Protein AF-A0A5N6NUA3-F1 (afdb_monomer)

Nearest PDB structures (foldseek):
  5aox-assembly2_E  TM=9.256E-01  e=4.819E-08  Homo sapiens
  5aox-assembly1_B  TM=9.092E-01  e=5.129E-08  Homo sapiens
  4uyk-assembly1_B  TM=8.850E-01  e=3.315E-08  Homo sapiens
  7nfx-assembly1_t  TM=9.161E-01  e=8.445E-08  Homo sapiens
  1e8o-assembly1_D  TM=9.207E-01  e=5.148E-07  Homo sapiens

Solvent-accessible surface area (backbone atoms only — not comparable to full-atom values): 11259 Å² total; per-residue (Å²): 145,76,62,69,68,52,55,50,51,53,51,49,52,52,47,49,56,48,50,54,48,51,50,50,49,52,49,50,49,49,52,44,50,54,49,49,56,50,39,74,74,35,79,63,43,85,38,57,71,69,62,42,54,53,52,52,50,52,51,55,62,70,34,67,88,62,75,61,77,50,74,48,81,40,86,40,53,96,56,52,75,69,54,45,52,52,36,58,75,67,71,46,87,78,75,66,27,38,36,37,37,40,30,61,88,73,59,35,42,32,34,72,41,42,85,86,51,41,64,62,50,48,56,53,51,53,48,49,50,63,70,67,64,64,90,61,81,79,78,78,75,78,77,88,78,87,89,88,85,88,85,85,86,83,81,83,86,72,90,84,91,82,83,82,87,77,91,85,85,90,86,85,88,86,84,85,134

Radius of gyration: 30.08 Å; Cα contacts (8 Å, |Δi|>4): 121; chains: 1; bounding box: 78×71×52 Å

Organism: NCBI:txid192012

InterPro domains:
  IPR003210 Signal recognition particle, SRP14 subunit [PF02290] (48-136)
  IPR003210 Signal recognition particle, SRP14 subunit [PTHR12013] (45-151)
  IPR009018 Signal recognition particle, SRP9/SRP14 subunit [G3DSA:3.30.720.10] (45-175)
  IPR009018 Signal recognition particle, SRP9/SRP14 subunit [SSF54762] (45-139)

pLDDT: mean 71.42, std 21.53, range [27.0, 97.19]

Foldseek 3Di:
DPPPVVVVVVVVVVVVVVVVVVVVVVVLVVVVVVLVVLCVVAPEAEDELVVVLVVVLVLLVVPVPHFDKDKHKDWAAPDDPVRVVVCVVVVHDTQIWIWIWIDRSHYIYIYTHGPVCVVVSVVSNVVSCVVRVPPDDDPPPPPPDPDDPDDPPPPPPDDDDDDDDDDDDDDYDDDDD

Mean predicted aligned error: 17.2 Å

Structure (mmCIF, N/CA/C/O backbone):
data_AF-A0A5N6NUA3-F1
#
_entry.id   AF-A0A5N6NUA3-F1
#
loop_
_atom_site.group_PDB
_atom_site.id
_atom_site.type_symbol
_atom_site.label_atom_id
_atom_site.label_alt_id
_atom_site.label_comp_id
_atom_site.label_asym_id
_atom_site.label_entity_id
_atom_site.label_seq_id
_atom_site.pdbx_PDB_ins_code
_atom_site.Cartn_x
_atom_site.Cartn_y
_atom_site.Cartn_z
_atom_site.occupancy
_atom_site.B_iso_or_equiv
_atom_site.auth_seq_id
_atom_site.auth_comp_id
_atom_site.auth_asym_id
_atom_site.auth_atom_id
_atom_site.pdbx_PDB_model_num
ATOM 1 N N . MET A 1 1 ? -40.047 5.254 -35.744 1.00 49.91 1 MET A N 1
ATOM 2 C CA . MET A 1 1 ? -39.770 6.403 -34.849 1.00 49.91 1 MET A CA 1
ATOM 3 C C . MET A 1 1 ? -38.908 5.990 -33.637 1.00 49.91 1 MET A C 1
ATOM 5 O O . MET A 1 1 ? -39.377 6.072 -32.515 1.00 49.91 1 MET A O 1
ATOM 9 N N . PHE A 1 2 ? -37.647 5.557 -33.816 1.00 53.66 2 PHE A N 1
ATOM 10 C CA . PHE A 1 2 ? -36.809 5.067 -32.690 1.00 53.66 2 PHE A CA 1
ATOM 11 C C . PHE A 1 2 ? -35.353 5.582 -32.671 1.00 53.66 2 PHE A C 1
ATOM 13 O O . PHE A 1 2 ? -34.510 5.023 -31.983 1.00 53.66 2 PHE A O 1
ATOM 20 N N . SER A 1 3 ? -35.022 6.656 -33.398 1.00 60.78 3 SER A N 1
ATOM 21 C CA . SER A 1 3 ? -33.611 7.054 -33.573 1.00 60.78 3 SER A CA 1
ATOM 22 C C . SER A 1 3 ? -33.133 8.153 -32.607 1.00 60.78 3 SER A C 1
ATOM 24 O O . SER A 1 3 ? -32.124 7.992 -31.920 1.00 60.78 3 SER A O 1
ATOM 26 N N . LYS A 1 4 ? -33.880 9.257 -32.457 1.00 59.25 4 LYS A N 1
ATOM 27 C CA . LYS A 1 4 ? -33.394 10.428 -31.697 1.00 59.25 4 LYS A CA 1
ATOM 28 C C . LYS A 1 4 ? -33.321 10.203 -30.181 1.00 59.25 4 LYS A C 1
ATOM 30 O O . LYS A 1 4 ? -32.353 10.624 -29.555 1.00 59.25 4 LYS A O 1
ATOM 35 N N . ALA A 1 5 ? -34.289 9.494 -29.597 1.00 63.38 5 ALA A N 1
ATOM 36 C CA . ALA A 1 5 ? -34.305 9.221 -28.156 1.00 63.38 5 ALA A CA 1
ATOM 37 C C . ALA A 1 5 ? -33.168 8.276 -27.720 1.00 63.38 5 ALA A C 1
ATOM 39 O O . ALA A 1 5 ? -32.587 8.462 -26.651 1.00 63.38 5 ALA A O 1
ATOM 40 N N . TYR A 1 6 ? -32.802 7.304 -28.563 1.00 60.47 6 TYR A N 1
ATOM 41 C CA . TYR A 1 6 ? -31.730 6.352 -28.265 1.00 60.47 6 TYR A CA 1
ATOM 42 C C . TYR A 1 6 ? -30.349 7.015 -28.341 1.00 60.47 6 TYR A C 1
ATOM 44 O O . TYR A 1 6 ? -29.541 6.875 -27.424 1.00 60.47 6 TYR A O 1
ATOM 52 N N . PHE A 1 7 ? -30.107 7.826 -29.377 1.00 59.84 7 PHE A N 1
ATOM 53 C CA . PHE A 1 7 ? -28.874 8.610 -29.497 1.00 59.84 7 PHE A CA 1
ATOM 54 C C . PHE A 1 7 ? -28.727 9.655 -28.386 1.00 59.84 7 PHE A C 1
ATOM 56 O O . PHE A 1 7 ? -27.628 9.847 -27.867 1.00 59.84 7 PHE A O 1
ATOM 63 N N . HIS A 1 8 ? -29.822 10.296 -27.968 1.00 66.88 8 HIS A N 1
ATOM 64 C CA . HIS A 1 8 ? -29.791 11.247 -26.857 1.00 66.88 8 HIS A CA 1
ATOM 65 C C . HIS A 1 8 ? -29.482 10.557 -25.518 1.00 66.88 8 HIS A C 1
ATOM 67 O O . HIS A 1 8 ? -28.647 11.041 -24.756 1.00 66.88 8 HIS A O 1
ATOM 73 N N . LYS A 1 9 ? -30.061 9.373 -25.268 1.00 65.06 9 LYS A N 1
ATOM 74 C CA . LYS A 1 9 ? -29.784 8.563 -24.070 1.00 65.06 9 LYS A CA 1
ATOM 75 C C . LYS A 1 9 ? -28.342 8.037 -24.033 1.00 65.06 9 LYS A C 1
ATOM 77 O O . LYS A 1 9 ? -27.711 8.087 -22.983 1.00 65.06 9 LYS A O 1
ATOM 82 N N . GLN A 1 10 ? -27.796 7.618 -25.178 1.00 61.16 10 GLN A N 1
ATOM 83 C CA . GLN A 1 10 ? -26.384 7.230 -25.331 1.00 61.16 10 GLN A CA 1
ATOM 84 C C . GLN A 1 10 ? -25.432 8.412 -25.075 1.00 61.16 10 GLN A C 1
ATOM 86 O O . GLN A 1 10 ? -24.403 8.258 -24.418 1.00 61.16 10 GLN A O 1
ATOM 91 N N . LYS A 1 11 ? -25.783 9.614 -25.556 1.00 66.00 11 LYS A N 1
ATOM 92 C CA . LYS A 1 11 ? -24.992 10.838 -25.348 1.00 66.00 11 LYS A CA 1
ATOM 93 C C . LYS A 1 11 ? -25.010 11.288 -23.884 1.00 66.00 11 LYS A C 1
ATOM 95 O O . LYS A 1 11 ? -23.970 11.679 -23.364 1.00 66.00 11 LYS A O 1
ATOM 100 N N . LEU A 1 12 ? -26.158 11.175 -23.213 1.00 59.75 12 LEU A N 1
ATOM 101 C CA . LEU A 1 12 ? -26.299 11.447 -21.780 1.00 59.75 12 LEU A CA 1
ATOM 102 C C . LEU A 1 12 ? -25.528 10.438 -20.920 1.00 59.75 12 LEU A C 1
ATOM 104 O O . LEU A 1 12 ? -24.834 10.856 -20.002 1.00 59.75 12 LEU A O 1
ATOM 108 N N . GLN A 1 13 ? -25.566 9.139 -21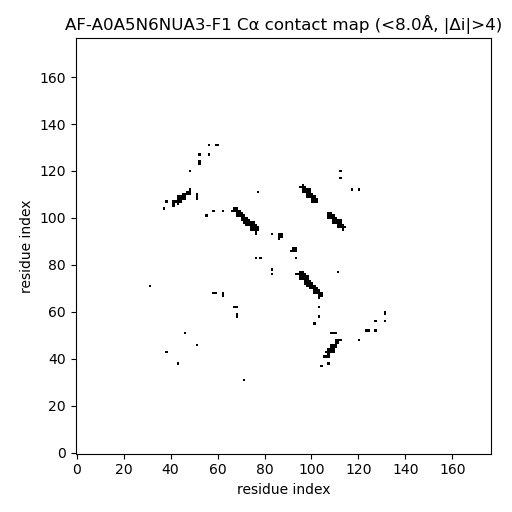.243 1.00 56.53 13 GLN A N 1
ATOM 109 C CA . GLN A 1 13 ? -24.757 8.138 -20.535 1.00 56.53 13 GLN A CA 1
ATOM 110 C C . GLN A 1 13 ? -23.255 8.374 -20.707 1.00 56.53 13 GLN A C 1
ATOM 112 O O . GLN A 1 13 ? -22.524 8.331 -19.724 1.00 56.53 13 GLN A O 1
ATOM 117 N N . LYS A 1 14 ? -22.783 8.668 -21.927 1.00 57.72 14 LYS A N 1
ATOM 118 C CA . LYS A 1 14 ? -21.366 9.001 -22.150 1.00 57.72 14 LYS A CA 1
ATOM 119 C C . LYS A 1 14 ? -20.943 10.262 -21.405 1.00 57.72 14 LYS A C 1
ATOM 121 O O . LYS A 1 14 ? -19.842 10.287 -20.873 1.00 57.72 14 LYS A O 1
ATOM 126 N N . LYS A 1 15 ? -21.809 11.277 -21.351 1.00 65.62 15 LYS A N 1
ATOM 127 C CA . LYS A 1 15 ? -21.549 12.501 -20.592 1.00 65.62 15 LYS A CA 1
ATOM 128 C C . LYS A 1 15 ? -21.479 12.220 -19.089 1.00 65.62 15 LYS A C 1
ATOM 130 O O . LYS A 1 15 ? -20.517 12.630 -18.468 1.00 65.62 15 LYS A O 1
ATOM 135 N N . GLN A 1 16 ? -22.406 11.432 -18.543 1.00 58.88 16 GLN A N 1
ATOM 136 C CA . GLN A 1 16 ? -22.385 11.033 -17.132 1.00 58.88 16 GLN A CA 1
ATOM 137 C C . GLN A 1 16 ? -21.113 10.250 -16.773 1.00 58.88 16 GLN A C 1
ATOM 139 O O . GLN A 1 16 ? -20.459 10.575 -15.795 1.00 58.88 16 GLN A O 1
ATOM 144 N N . VAL A 1 17 ? -20.724 9.260 -17.585 1.00 60.22 17 VAL A N 1
ATOM 145 C CA . VAL A 1 17 ? -19.503 8.467 -17.350 1.00 60.22 17 VAL A CA 1
ATOM 146 C C . VAL A 1 17 ? -18.245 9.329 -17.476 1.00 60.22 17 VAL A C 1
ATOM 148 O O . VAL A 1 17 ? -17.308 9.155 -16.706 1.00 60.22 17 VAL A O 1
ATOM 151 N N . HIS A 1 18 ? -18.221 10.264 -18.428 1.00 62.41 18 HIS A N 1
ATOM 152 C CA . HIS A 1 18 ? -17.124 11.214 -18.589 1.00 62.41 18 HIS A CA 1
ATOM 153 C C . HIS A 1 18 ? -17.042 12.196 -17.414 1.00 62.41 18 HIS A C 1
ATOM 155 O O . HIS A 1 18 ? -15.952 12.450 -16.916 1.00 62.41 18 HIS A O 1
ATOM 161 N N . ASP A 1 19 ? -18.172 12.725 -16.952 1.00 57.50 19 ASP A N 1
ATOM 162 C CA . ASP A 1 19 ? -18.231 13.665 -15.833 1.00 57.50 19 ASP A CA 1
ATOM 163 C C . ASP A 1 19 ? -17.878 12.963 -14.508 1.00 57.50 19 ASP A C 1
ATOM 165 O O . ASP A 1 19 ? -17.086 13.499 -13.738 1.00 57.50 19 ASP A O 1
ATOM 169 N N . ASP A 1 20 ? -18.338 11.724 -14.286 1.00 55.94 20 ASP A N 1
ATOM 170 C CA . ASP A 1 20 ? -17.926 10.886 -13.149 1.00 55.94 20 ASP A CA 1
ATOM 171 C C . ASP A 1 20 ? -16.422 10.549 -13.215 1.00 55.94 20 ASP A C 1
ATOM 173 O O . ASP A 1 20 ? -15.733 10.565 -12.193 1.00 55.94 20 ASP A O 1
ATOM 177 N N . PHE A 1 21 ? -15.881 10.285 -14.411 1.00 52.59 21 PHE A N 1
ATOM 178 C CA . PHE A 1 21 ? -14.450 10.044 -14.625 1.00 52.59 21 PHE A CA 1
ATOM 179 C C . PHE A 1 21 ? -13.614 11.299 -14.351 1.00 52.59 21 PHE A C 1
ATOM 181 O O . PHE A 1 21 ? -12.628 11.221 -13.624 1.00 52.59 21 PHE A O 1
ATOM 188 N N . MET A 1 22 ? -14.034 12.458 -14.860 1.00 49.00 22 MET A N 1
ATOM 189 C CA . MET A 1 22 ? -13.369 13.749 -14.651 1.00 49.00 22 MET A CA 1
ATOM 190 C C . MET A 1 22 ? -13.440 14.202 -13.194 1.00 49.00 22 MET A C 1
ATOM 192 O O . MET A 1 22 ? -12.464 14.744 -12.673 1.00 49.00 22 MET A O 1
ATOM 196 N N . TRP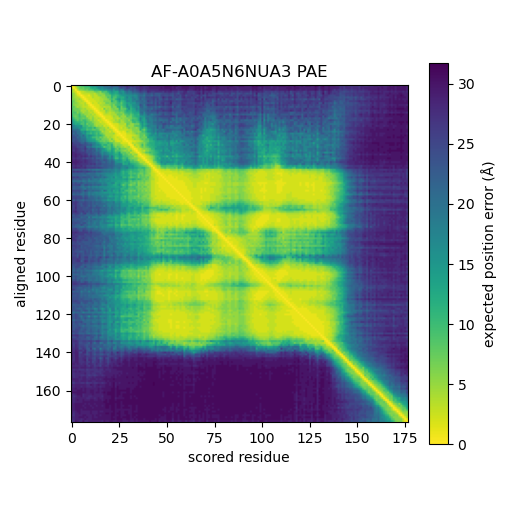 A 1 23 ? -14.565 13.969 -12.514 1.00 58.59 23 TRP A N 1
ATOM 197 C CA . TRP A 1 23 ? -14.712 14.276 -11.094 1.00 58.59 23 TRP A CA 1
ATOM 198 C C . TRP A 1 23 ? -13.842 13.352 -10.244 1.00 58.59 23 TRP A C 1
ATOM 200 O O . TRP A 1 23 ? -13.122 13.825 -9.370 1.00 58.59 23 TRP A O 1
ATOM 210 N N . ASN A 1 24 ? -13.815 12.053 -10.556 1.00 54.12 24 ASN A N 1
ATOM 211 C CA . ASN A 1 24 ? -12.932 11.096 -9.898 1.00 54.12 24 ASN A CA 1
ATOM 212 C C . ASN A 1 24 ? -11.452 11.419 -10.162 1.00 54.12 24 ASN A C 1
ATOM 214 O O . ASN A 1 24 ? -10.644 11.367 -9.244 1.00 54.12 24 ASN A O 1
ATOM 218 N N . GLU A 1 25 ? -11.069 11.805 -11.377 1.00 52.12 25 GLU A N 1
ATOM 219 C CA . GLU A 1 25 ? -9.694 12.189 -11.713 1.00 52.12 25 GLU A CA 1
ATOM 220 C C . GLU A 1 25 ? -9.289 13.511 -11.047 1.00 52.12 25 GLU A C 1
ATOM 222 O O . GLU A 1 25 ? -8.191 13.615 -10.505 1.00 52.12 25 GLU A O 1
ATOM 227 N N . SER A 1 26 ? -10.188 14.495 -10.993 1.00 58.22 26 SER A N 1
ATOM 228 C CA . SER A 1 26 ? -9.954 15.775 -10.312 1.00 58.22 26 SER A CA 1
ATOM 229 C C . SER A 1 26 ? -9.874 15.609 -8.797 1.00 58.22 26 SER A C 1
ATOM 231 O O . SER A 1 26 ? -8.988 16.180 -8.167 1.00 58.22 26 SER A O 1
ATOM 233 N N . PHE A 1 27 ? -10.732 14.774 -8.208 1.00 54.69 27 PHE A N 1
ATOM 234 C CA . PHE A 1 27 ? -10.682 14.410 -6.794 1.00 54.69 27 PHE A CA 1
ATOM 235 C C . PHE A 1 27 ? -9.413 13.617 -6.464 1.00 54.69 27 PHE A C 1
ATOM 237 O O . PHE A 1 27 ? -8.725 13.942 -5.501 1.00 54.69 27 PHE A O 1
ATOM 244 N N . ASN A 1 28 ? -9.032 12.646 -7.299 1.00 54.53 28 ASN A N 1
ATOM 245 C CA . ASN A 1 28 ? -7.783 11.897 -7.146 1.00 54.53 28 ASN A CA 1
ATOM 246 C C . ASN A 1 28 ? -6.542 12.772 -7.366 1.00 54.53 28 ASN A C 1
ATOM 248 O O . ASN A 1 28 ? -5.522 12.547 -6.720 1.00 54.53 28 ASN A O 1
ATOM 252 N N . ASN A 1 29 ? -6.604 13.789 -8.226 1.00 58.28 29 ASN A N 1
ATOM 253 C CA . ASN A 1 29 ? -5.532 14.769 -8.392 1.00 58.28 29 ASN A CA 1
ATOM 254 C C . ASN A 1 29 ? -5.470 15.744 -7.214 1.00 58.28 29 ASN A C 1
ATOM 256 O O . ASN A 1 29 ? -4.375 16.059 -6.759 1.00 58.28 29 ASN A O 1
ATOM 260 N N . TYR A 1 30 ? -6.608 16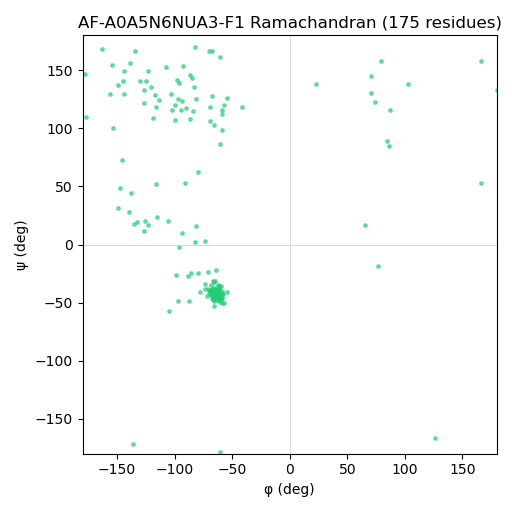.176 -6.668 1.00 54.62 30 TYR A N 1
ATOM 261 C CA . TYR A 1 30 ? -6.660 17.019 -5.475 1.00 54.62 30 TYR A CA 1
ATOM 262 C C . TYR A 1 30 ? -6.143 16.269 -4.242 1.00 54.62 30 TYR A C 1
ATOM 264 O O . TYR A 1 30 ? -5.191 16.717 -3.606 1.00 54.62 30 TYR A O 1
ATOM 272 N N . LEU A 1 31 ? -6.678 15.076 -3.963 1.00 55.16 31 LEU A N 1
ATOM 273 C CA . LEU A 1 31 ? -6.174 14.191 -2.911 1.00 55.16 31 LEU A CA 1
ATOM 274 C C . LEU A 1 31 ? -4.728 13.769 -3.166 1.00 55.16 31 LEU A C 1
ATOM 276 O O . LEU A 1 31 ? -3.947 13.672 -2.227 1.00 55.16 31 LEU A O 1
ATOM 280 N N . GLY A 1 32 ? -4.350 13.554 -4.425 1.00 55.88 32 GLY A N 1
ATOM 281 C CA . GLY A 1 32 ? -2.981 13.261 -4.825 1.00 55.88 32 GLY A CA 1
ATOM 282 C C . GLY A 1 32 ? -2.038 14.422 -4.527 1.00 55.88 32 GLY A C 1
ATOM 283 O O . GLY A 1 32 ? -0.950 14.191 -4.020 1.00 55.88 32 GLY A O 1
ATOM 284 N N . ASN A 1 33 ? -2.447 15.666 -4.771 1.00 54.69 33 ASN A N 1
ATOM 285 C CA . ASN A 1 33 ? -1.656 16.858 -4.466 1.00 54.69 33 ASN A CA 1
ATOM 286 C C . ASN A 1 33 ? -1.552 17.104 -2.957 1.00 54.69 33 ASN A C 1
ATOM 288 O O . ASN A 1 33 ? -0.459 17.388 -2.472 1.00 54.69 33 ASN A O 1
ATOM 292 N N . VAL A 1 34 ? -2.643 16.922 -2.205 1.00 54.66 34 VAL A N 1
ATOM 293 C CA . VAL A 1 34 ? -2.635 17.001 -0.735 1.00 54.66 34 VAL A CA 1
ATOM 294 C C . VAL A 1 34 ? -1.765 15.891 -0.139 1.00 54.66 34 VAL A C 1
ATOM 296 O O . VAL A 1 34 ? -0.930 16.163 0.716 1.00 54.66 34 VAL A O 1
ATOM 299 N N . SER A 1 35 ? -1.892 14.655 -0.631 1.00 54.12 35 SER A N 1
ATOM 300 C CA . SER A 1 35 ? -1.098 13.506 -0.186 1.00 54.12 35 SER A CA 1
ATOM 301 C C . SER A 1 35 ? 0.377 13.643 -0.559 1.00 54.12 35 SER A C 1
ATOM 303 O O . SER A 1 35 ? 1.224 13.341 0.275 1.00 54.12 35 SER A O 1
ATOM 305 N N . ASN A 1 36 ? 0.702 14.147 -1.756 1.00 55.19 36 ASN A N 1
ATOM 306 C CA . ASN A 1 36 ? 2.083 14.433 -2.149 1.00 55.19 36 ASN A CA 1
ATOM 307 C C . ASN A 1 36 ? 2.678 15.523 -1.248 1.00 55.19 36 ASN A C 1
ATOM 309 O O . ASN A 1 36 ? 3.729 15.303 -0.659 1.00 55.19 36 ASN A O 1
ATOM 313 N N . SER A 1 37 ? 1.953 16.628 -1.036 1.00 52.06 37 SER A N 1
ATOM 314 C CA . SER A 1 37 ? 2.377 17.723 -0.156 1.00 52.06 37 SER A CA 1
ATOM 315 C C . SER A 1 37 ? 2.567 17.286 1.304 1.00 52.06 37 SER A C 1
ATOM 317 O O . SER A 1 37 ? 3.535 17.704 1.940 1.00 52.06 37 SER A O 1
ATOM 319 N N . LEU A 1 38 ? 1.695 16.420 1.838 1.00 51.78 38 LEU A N 1
ATOM 320 C CA . LEU A 1 38 ? 1.871 15.835 3.173 1.00 51.78 38 LEU A CA 1
ATOM 321 C C . LEU A 1 38 ? 3.042 14.843 3.216 1.00 51.78 38 LEU A C 1
ATOM 323 O O . LEU A 1 38 ? 3.784 14.829 4.196 1.00 51.78 38 LEU A O 1
ATOM 327 N N . SER A 1 39 ? 3.230 14.040 2.164 1.00 53.84 39 SER A N 1
ATOM 328 C CA . SER A 1 39 ? 4.327 13.068 2.072 1.00 53.84 39 SER A CA 1
ATOM 329 C C . SER A 1 39 ? 5.700 13.710 1.875 1.00 53.84 39 SER A C 1
ATOM 331 O O . SER A 1 39 ? 6.705 13.105 2.227 1.00 53.84 39 SER A O 1
ATOM 333 N N . ASP A 1 40 ? 5.747 14.931 1.339 1.00 53.78 40 ASP A N 1
ATOM 334 C CA . ASP A 1 40 ? 6.983 15.702 1.192 1.00 53.78 40 ASP A CA 1
ATOM 335 C C . ASP A 1 40 ? 7.385 16.374 2.521 1.00 53.78 40 ASP A C 1
ATOM 337 O O . ASP A 1 40 ? 8.564 16.639 2.748 1.00 53.78 40 ASP A O 1
ATOM 341 N N . LYS A 1 41 ? 6.422 16.615 3.428 1.00 54.31 41 LYS A N 1
ATOM 342 C CA . LYS A 1 41 ? 6.664 17.172 4.775 1.00 54.31 41 LYS A CA 1
ATOM 343 C C . LYS A 1 41 ? 6.958 16.116 5.843 1.00 54.31 41 LYS A C 1
ATOM 345 O O . LYS A 1 41 ? 7.624 16.420 6.827 1.00 54.31 41 LYS A O 1
ATOM 350 N N . LEU A 1 42 ? 6.457 14.895 5.673 1.00 57.72 42 LEU A N 1
ATOM 351 C CA . LEU A 1 42 ? 6.631 13.775 6.597 1.00 57.72 42 LEU A CA 1
ATOM 352 C C . LEU A 1 42 ? 7.355 12.656 5.848 1.00 57.72 42 LEU A C 1
ATOM 354 O O . LEU A 1 42 ? 6.760 12.044 4.966 1.00 57.72 42 LEU A O 1
ATOM 358 N N . GLY A 1 43 ? 8.623 12.403 6.188 1.00 63.97 43 GLY A N 1
ATOM 359 C CA . GLY A 1 43 ? 9.491 11.457 5.475 1.00 63.97 43 GLY A CA 1
ATOM 360 C C . GLY A 1 43 ? 8.777 10.160 5.071 1.00 63.97 43 GLY A C 1
ATOM 361 O O . GLY A 1 43 ? 8.280 9.419 5.917 1.00 63.97 43 GLY A O 1
ATOM 362 N N . ASN A 1 44 ? 8.698 9.910 3.763 1.00 77.56 44 ASN A N 1
ATOM 363 C CA . ASN A 1 44 ? 8.029 8.738 3.203 1.00 77.56 44 ASN A CA 1
ATOM 364 C C . ASN A 1 44 ? 8.952 7.512 3.256 1.00 77.56 44 ASN A C 1
ATOM 366 O O . ASN A 1 44 ? 10.051 7.53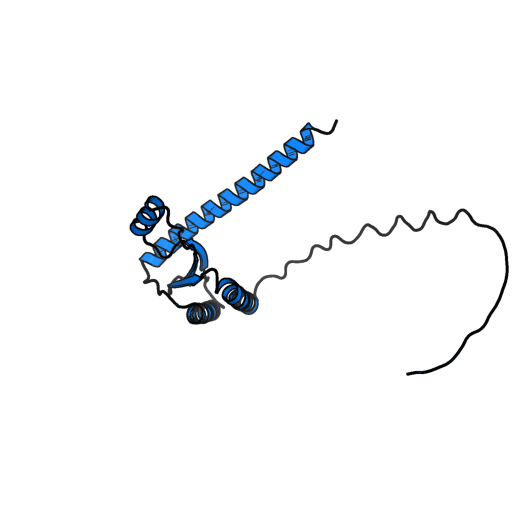4 2.699 1.00 77.56 44 ASN A O 1
ATOM 370 N N . VAL A 1 45 ? 8.487 6.424 3.872 1.00 89.56 45 VAL A N 1
ATOM 371 C CA . VAL A 1 45 ? 9.235 5.162 3.943 1.00 89.56 45 VAL A CA 1
ATOM 372 C C . VAL A 1 45 ? 8.829 4.242 2.791 1.00 89.56 45 VAL A C 1
ATOM 374 O O . VAL A 1 45 ? 7.658 3.895 2.616 1.00 89.56 45 VAL A O 1
ATOM 377 N N . ARG A 1 46 ? 9.818 3.826 1.993 1.00 90.69 46 ARG A N 1
ATOM 378 C CA . ARG A 1 46 ? 9.650 2.880 0.886 1.00 90.69 46 ARG A CA 1
ATOM 379 C C . ARG A 1 46 ? 9.780 1.447 1.408 1.00 90.69 46 ARG A C 1
ATOM 381 O O . ARG A 1 46 ? 10.879 1.011 1.734 1.00 90.69 46 ARG A O 1
ATOM 388 N N . LEU A 1 47 ? 8.673 0.717 1.476 1.00 94.31 47 LEU A N 1
ATOM 389 C CA . LEU A 1 47 ? 8.618 -0.645 2.006 1.00 94.31 47 LEU A CA 1
ATOM 390 C C . LEU A 1 47 ? 8.435 -1.689 0.897 1.00 94.31 47 LEU A C 1
ATOM 392 O O . LEU A 1 47 ? 7.838 -1.430 -0.155 1.00 94.31 47 LEU A O 1
ATOM 396 N N . GLN A 1 48 ? 8.923 -2.900 1.169 1.00 94.00 48 GLN A N 1
ATOM 397 C CA . GLN A 1 48 ? 8.574 -4.099 0.402 1.00 94.00 48 GLN A CA 1
ATOM 398 C C . GLN A 1 48 ? 7.095 -4.463 0.617 1.00 94.00 48 GLN A C 1
ATOM 400 O O . GLN A 1 48 ? 6.453 -3.946 1.532 1.00 94.00 48 GLN A O 1
ATOM 405 N N . LEU A 1 49 ? 6.552 -5.351 -0.221 1.00 94.06 49 LEU A N 1
ATOM 406 C CA . LEU A 1 49 ? 5.117 -5.661 -0.230 1.00 94.06 49 LEU A CA 1
ATOM 407 C C . LEU A 1 49 ? 4.610 -6.193 1.120 1.00 94.06 49 LEU A C 1
ATOM 409 O O . LEU A 1 49 ? 3.630 -5.670 1.643 1.00 94.06 49 LEU A O 1
ATOM 413 N N . ASP A 1 50 ? 5.281 -7.193 1.696 1.00 94.75 50 ASP A N 1
ATOM 414 C CA . ASP A 1 50 ? 4.831 -7.819 2.947 1.00 94.75 50 ASP A CA 1
ATOM 415 C C . ASP A 1 50 ? 4.941 -6.857 4.158 1.00 94.75 50 ASP A C 1
ATOM 417 O O . ASP A 1 50 ? 3.944 -6.675 4.861 1.00 94.75 50 ASP A O 1
ATOM 421 N N . PRO A 1 51 ? 6.064 -6.131 4.374 1.00 96.00 51 PRO A N 1
ATOM 422 C CA . PRO A 1 51 ? 6.139 -5.100 5.414 1.00 96.00 51 PRO A CA 1
ATOM 423 C C . PRO A 1 51 ? 5.123 -3.964 5.243 1.00 96.00 51 PRO A C 1
ATOM 425 O O . PRO A 1 51 ? 4.594 -3.466 6.234 1.00 96.00 51 PRO A O 1
ATOM 428 N N . PHE A 1 52 ? 4.820 -3.562 4.002 1.00 96.50 52 PHE A N 1
ATOM 429 C CA . PHE A 1 52 ? 3.804 -2.543 3.734 1.00 96.50 52 PHE A CA 1
ATOM 430 C C . PHE A 1 52 ? 2.418 -2.988 4.211 1.00 96.50 52 PHE A C 1
ATOM 432 O O . PHE A 1 52 ? 1.699 -2.202 4.822 1.00 96.50 52 PHE A O 1
ATOM 439 N N . LEU A 1 53 ? 2.041 -4.242 3.946 1.00 96.12 53 LEU A N 1
ATOM 440 C CA . LEU A 1 53 ? 0.745 -4.785 4.354 1.00 96.12 53 LEU A CA 1
ATOM 441 C C . LEU A 1 53 ? 0.626 -4.896 5.881 1.00 96.12 53 LEU A C 1
ATOM 443 O O . LEU A 1 53 ? -0.436 -4.595 6.425 1.00 96.12 53 LEU A O 1
ATOM 447 N N . ASN A 1 54 ? 1.713 -5.256 6.566 1.00 95.62 54 ASN A N 1
ATOM 448 C CA . ASN A 1 54 ? 1.747 -5.312 8.029 1.00 95.62 54 ASN A CA 1
ATOM 449 C C . ASN A 1 54 ? 1.596 -3.922 8.659 1.00 95.62 54 ASN A C 1
ATOM 451 O O . ASN A 1 54 ? 0.757 -3.740 9.541 1.00 95.62 54 ASN A O 1
ATOM 455 N N . GLU A 1 55 ? 2.348 -2.924 8.182 1.00 95.12 55 GLU A N 1
ATOM 456 C CA . GLU A 1 55 ? 2.223 -1.558 8.706 1.00 95.12 55 GLU A CA 1
ATOM 457 C C . GLU A 1 55 ? 0.837 -0.983 8.385 1.00 95.12 55 GLU A C 1
ATOM 459 O O . GLU A 1 55 ? 0.217 -0.368 9.246 1.00 95.12 55 GLU A O 1
ATOM 464 N N . LEU A 1 56 ? 0.287 -1.253 7.194 1.00 95.25 56 LEU A N 1
ATOM 465 C CA . LEU A 1 56 ? -1.078 -0.854 6.844 1.00 95.25 56 LEU A CA 1
ATOM 466 C C . LEU A 1 56 ? -2.118 -1.442 7.812 1.00 95.25 56 LEU A C 1
ATOM 468 O O . LEU A 1 56 ? -3.043 -0.738 8.217 1.00 95.25 56 LEU A O 1
ATOM 472 N N . ALA A 1 57 ? -1.985 -2.715 8.189 1.00 94.94 57 ALA A N 1
ATOM 473 C CA . ALA A 1 57 ? -2.867 -3.333 9.175 1.00 94.94 57 ALA A CA 1
ATOM 474 C C . ALA A 1 57 ? -2.736 -2.663 10.554 1.00 94.94 57 ALA A C 1
ATOM 476 O O . ALA A 1 57 ? -3.757 -2.343 11.162 1.00 94.94 57 ALA A O 1
ATOM 477 N N . SER A 1 58 ? -1.506 -2.368 10.993 1.00 94.19 58 SER A N 1
ATOM 478 C CA . SER A 1 58 ? -1.243 -1.637 12.241 1.00 94.19 58 SER A CA 1
ATOM 479 C C . SER A 1 58 ? -1.837 -0.223 12.225 1.00 94.19 58 SER A C 1
ATOM 481 O O . SER A 1 58 ? -2.404 0.219 13.222 1.00 94.19 58 SER A O 1
ATOM 483 N N . MET A 1 59 ? -1.793 0.477 11.085 1.00 94.19 59 MET A N 1
ATOM 484 C CA . MET A 1 59 ? -2.446 1.782 10.932 1.00 94.19 59 MET A CA 1
ATOM 485 C C . MET A 1 59 ? -3.956 1.670 11.156 1.00 94.19 59 MET A C 1
ATOM 487 O O . MET A 1 59 ? -4.515 2.443 11.922 1.00 94.19 59 MET A O 1
ATOM 491 N N . PHE A 1 60 ? -4.620 0.676 10.558 1.00 92.94 60 PHE A N 1
ATOM 492 C CA . PHE A 1 60 ? -6.052 0.473 10.792 1.00 92.94 60 PHE A CA 1
ATOM 493 C C . PHE A 1 60 ? -6.390 0.153 12.250 1.00 92.94 60 PHE A C 1
ATOM 495 O O . PHE A 1 60 ? -7.440 0.572 12.724 1.00 92.94 60 PHE A O 1
ATOM 502 N N . GLU A 1 61 ? -5.525 -0.571 12.960 1.00 92.00 61 GLU A N 1
ATOM 503 C CA . GLU A 1 61 ? -5.720 -0.868 14.381 1.00 92.00 61 GLU A CA 1
ATOM 504 C C . GLU A 1 61 ? -5.658 0.403 15.233 1.00 92.00 61 GLU A C 1
ATOM 506 O O . GLU A 1 61 ? -6.578 0.662 16.009 1.00 92.00 61 GLU A O 1
ATOM 511 N N . HIS A 1 62 ? -4.635 1.239 15.038 1.00 90.44 62 HIS A N 1
ATOM 512 C CA . HIS A 1 62 ? -4.466 2.483 15.795 1.00 90.44 62 HIS A CA 1
ATOM 513 C C . HIS A 1 62 ? -5.573 3.511 15.530 1.00 90.44 62 HIS A C 1
ATOM 515 O O . HIS A 1 62 ? -5.938 4.273 16.423 1.00 90.44 62 HIS A O 1
ATOM 521 N N . THR A 1 63 ? -6.129 3.514 14.321 1.00 89.69 63 THR A N 1
ATOM 522 C CA . THR A 1 63 ? -7.137 4.487 13.884 1.00 89.69 63 THR A CA 1
ATOM 523 C C . THR A 1 63 ? -8.577 3.992 14.104 1.00 89.69 63 THR A C 1
ATOM 525 O O . THR A 1 63 ? -9.527 4.625 13.647 1.00 89.69 63 THR A O 1
ATOM 528 N N . THR A 1 64 ? -8.775 2.876 14.822 1.00 86.75 64 THR A N 1
ATOM 529 C CA . THR A 1 64 ? -10.106 2.267 15.037 1.00 86.75 64 THR A CA 1
ATOM 530 C C . THR A 1 64 ? -11.085 3.213 15.741 1.00 86.75 64 THR A C 1
ATOM 532 O O . THR A 1 64 ? -12.256 3.275 15.369 1.00 86.75 64 THR A O 1
ATOM 535 N N . GLU A 1 65 ? -10.625 3.951 16.754 1.00 85.06 65 GLU A N 1
ATOM 536 C CA . GLU A 1 65 ? -11.484 4.850 17.537 1.00 85.06 65 GLU A CA 1
ATOM 537 C C . GLU A 1 65 ? -11.592 6.246 16.921 1.00 85.06 65 GLU A C 1
ATOM 539 O O . GLU A 1 65 ? -12.683 6.809 16.805 1.00 85.06 65 GLU A O 1
ATOM 544 N N . LYS A 1 66 ? -10.446 6.837 16.566 1.00 85.75 66 LYS A N 1
ATOM 545 C CA . LYS A 1 66 ? -10.345 8.208 16.065 1.00 85.75 66 LYS A CA 1
ATOM 546 C C . LYS A 1 66 ? -9.270 8.306 14.995 1.00 85.75 66 LYS A C 1
ATOM 548 O O . LYS A 1 66 ? -8.119 7.953 15.226 1.00 85.75 66 LYS A O 1
ATOM 553 N N . GLY A 1 67 ? -9.650 8.905 13.875 1.00 88.12 67 GLY A N 1
ATOM 554 C CA . GLY A 1 67 ? -8.757 9.295 12.793 1.00 88.12 67 GLY A CA 1
ATOM 555 C C . GLY A 1 67 ? -9.216 8.735 11.456 1.00 88.12 67 GLY A C 1
ATOM 556 O O . GLY A 1 67 ? -10.360 8.307 11.289 1.00 88.12 67 GLY A O 1
ATOM 557 N N . SER A 1 68 ? -8.344 8.798 10.461 1.00 90.19 68 SER A N 1
ATOM 558 C CA . SER A 1 68 ? -8.619 8.261 9.134 1.00 90.19 68 SER A CA 1
ATOM 559 C C . SER A 1 68 ? -7.322 7.788 8.502 1.00 90.19 68 SER A C 1
ATOM 561 O O . SER A 1 68 ? -6.305 8.468 8.578 1.00 90.19 68 SER A O 1
ATOM 563 N N . VAL A 1 69 ? -7.377 6.626 7.856 1.00 91.88 69 VAL A N 1
ATOM 564 C CA . VAL A 1 69 ? -6.272 6.115 7.045 1.00 91.88 69 VAL A CA 1
ATOM 565 C C . VAL A 1 69 ? -6.592 6.408 5.586 1.00 91.88 69 VAL A C 1
ATOM 567 O O . VAL A 1 69 ? -7.600 5.942 5.053 1.00 91.88 69 VAL A O 1
ATOM 570 N N . TRP A 1 70 ? -5.729 7.168 4.922 1.00 92.62 70 TRP A N 1
ATOM 571 C CA . TRP A 1 70 ? -5.821 7.426 3.491 1.00 92.62 70 TRP A CA 1
ATOM 572 C C . TRP A 1 70 ? -4.899 6.482 2.746 1.00 92.62 70 TRP A C 1
ATOM 574 O O . TRP A 1 70 ? -3.695 6.461 2.995 1.00 92.62 70 TRP A O 1
ATOM 584 N N . VAL A 1 71 ? -5.457 5.742 1.793 1.00 93.00 71 VAL A N 1
ATOM 585 C CA . VAL A 1 71 ? -4.692 4.892 0.882 1.00 93.00 71 VAL A CA 1
ATOM 586 C C . VAL A 1 71 ? -4.889 5.398 -0.542 1.00 93.00 71 VAL A C 1
ATOM 588 O O . VAL A 1 71 ? -6.020 5.591 -0.981 1.00 93.00 71 VAL A O 1
ATOM 591 N N . THR A 1 72 ? -3.797 5.617 -1.271 1.00 92.12 72 THR A N 1
ATOM 592 C CA . THR A 1 72 ? -3.821 6.033 -2.679 1.00 92.12 72 THR A CA 1
ATOM 593 C C . THR A 1 72 ? -3.093 5.012 -3.539 1.00 92.12 72 THR A C 1
ATOM 595 O O . THR A 1 72 ? -2.024 4.522 -3.175 1.00 92.12 72 THR A O 1
ATOM 598 N N . LEU A 1 73 ? -3.689 4.667 -4.679 1.00 91.75 73 LEU A N 1
ATOM 599 C CA . LEU A 1 73 ? -3.106 3.784 -5.685 1.00 91.75 73 LEU A CA 1
ATOM 600 C C . LEU A 1 73 ? -2.915 4.610 -6.955 1.00 91.75 73 LEU A C 1
ATOM 602 O O . LEU A 1 73 ? -3.882 5.133 -7.507 1.00 91.75 73 LEU A O 1
ATOM 606 N N . LYS A 1 74 ? -1.672 4.757 -7.414 1.00 90.69 74 LYS A N 1
ATOM 607 C CA . LYS A 1 74 ? -1.324 5.561 -8.588 1.00 90.69 74 LYS A CA 1
ATOM 608 C C . LYS A 1 74 ? -0.512 4.749 -9.585 1.00 90.69 74 LYS A C 1
ATOM 610 O O . LYS A 1 74 ? 0.481 4.120 -9.231 1.00 90.69 74 LYS A O 1
ATOM 615 N N . HIS A 1 75 ? -0.886 4.830 -10.856 1.00 89.69 75 HIS A N 1
ATOM 616 C CA . HIS A 1 75 ? -0.082 4.276 -11.937 1.00 89.69 75 HIS A CA 1
ATOM 617 C C . HIS A 1 75 ? 1.199 5.102 -12.105 1.00 89.69 75 HIS A C 1
ATOM 619 O O . HIS A 1 75 ? 1.145 6.310 -12.352 1.00 89.69 75 HIS A O 1
ATOM 625 N N . SER A 1 76 ? 2.362 4.482 -11.912 1.00 86.12 76 SER A N 1
ATOM 626 C CA . SER A 1 76 ? 3.642 5.187 -11.970 1.00 86.12 76 SER A CA 1
ATOM 627 C C . SER A 1 76 ? 4.794 4.262 -12.347 1.00 86.12 76 SER A C 1
ATOM 629 O O . SER A 1 76 ? 4.760 3.063 -12.095 1.00 86.12 76 SER A O 1
ATOM 631 N N . SER A 1 77 ? 5.845 4.825 -12.930 1.00 84.12 77 SER A N 1
ATOM 632 C CA . SER A 1 77 ? 7.114 4.119 -13.095 1.00 84.12 77 SER A CA 1
ATOM 633 C C . SER A 1 77 ? 8.039 4.407 -11.918 1.00 84.12 77 SER A C 1
ATOM 635 O O . SER A 1 77 ? 8.038 5.526 -11.408 1.00 84.12 77 SER A O 1
ATOM 637 N N . ASP A 1 78 ? 8.952 3.488 -11.623 1.00 79.88 78 ASP A N 1
ATOM 638 C CA . ASP A 1 78 ? 10.034 3.696 -10.643 1.00 79.88 78 ASP A CA 1
ATOM 639 C C . ASP A 1 78 ? 11.155 4.630 -11.152 1.00 79.88 78 ASP A C 1
ATOM 641 O O . ASP A 1 78 ? 12.191 4.822 -10.523 1.00 79.88 78 ASP A O 1
ATOM 645 N N . LYS A 1 79 ? 10.994 5.176 -12.362 1.00 82.25 79 LYS A N 1
ATOM 646 C CA . LYS A 1 79 ? 11.984 6.022 -13.027 1.00 82.25 79 LYS A CA 1
ATOM 647 C C . LYS A 1 79 ? 11.676 7.498 -12.810 1.00 82.25 79 LYS A C 1
ATOM 649 O O . LYS A 1 79 ? 10.526 7.941 -12.915 1.00 82.25 79 LYS A O 1
ATOM 654 N N . SER A 1 80 ? 12.727 8.281 -12.567 1.00 81.81 80 SER A N 1
ATOM 655 C CA . SER A 1 80 ? 12.612 9.737 -12.448 1.00 81.81 80 SER A CA 1
ATOM 656 C C . SER A 1 80 ? 12.083 10.354 -13.747 1.00 81.81 80 SER A C 1
ATOM 658 O O . SER A 1 80 ? 12.152 9.742 -14.815 1.00 81.81 80 SER A O 1
ATOM 660 N N . LYS A 1 81 ? 11.561 11.587 -13.694 1.00 81.75 81 LYS A N 1
ATOM 661 C CA . LYS A 1 81 ? 11.060 12.290 -14.894 1.00 81.75 81 LYS A CA 1
ATOM 662 C C . LYS A 1 81 ? 12.125 12.357 -15.999 1.00 81.75 81 LYS A C 1
ATOM 664 O O . LYS A 1 81 ? 11.823 12.107 -17.159 1.00 81.75 81 LYS A O 1
ATOM 669 N N . VAL A 1 82 ? 13.381 12.605 -15.620 1.00 82.81 82 VAL A N 1
ATOM 670 C CA . VAL A 1 82 ? 14.520 12.648 -16.548 1.00 82.81 82 VAL A CA 1
ATOM 671 C C . VAL A 1 82 ? 14.778 11.277 -17.178 1.00 82.81 82 VAL A C 1
ATOM 673 O O . VAL A 1 82 ? 14.966 11.181 -18.388 1.00 82.81 82 VAL A O 1
ATOM 676 N N . GLN A 1 83 ? 14.760 10.206 -16.382 1.00 80.62 83 GLN A N 1
ATOM 677 C CA . GLN A 1 83 ? 14.969 8.844 -16.883 1.00 80.62 83 GLN A CA 1
ATOM 678 C C . GLN A 1 83 ? 13.826 8.378 -17.784 1.00 80.62 83 GLN A C 1
ATOM 680 O O . GLN A 1 83 ? 14.086 7.775 -18.821 1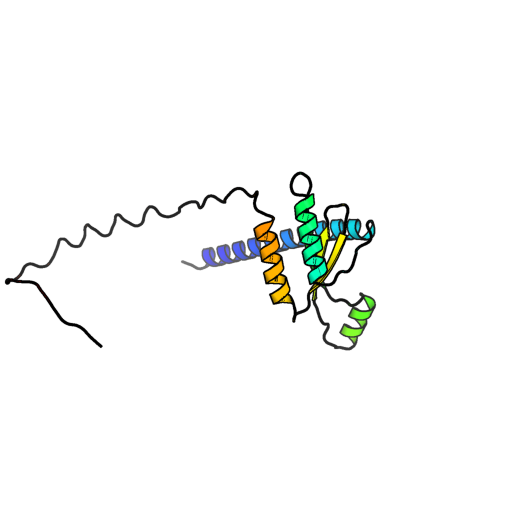.00 80.62 83 GLN A O 1
ATOM 685 N N . ARG A 1 84 ? 12.577 8.696 -17.428 1.00 81.62 84 ARG A N 1
ATOM 686 C CA . ARG A 1 84 ? 11.410 8.419 -18.270 1.00 81.62 84 ARG A CA 1
ATOM 687 C C . ARG A 1 84 ? 11.548 9.055 -19.642 1.00 81.62 84 ARG A C 1
ATOM 689 O O . ARG A 1 84 ? 11.441 8.346 -20.631 1.00 81.62 84 ARG A O 1
ATOM 696 N N . ASN A 1 85 ? 11.868 10.347 -19.694 1.00 82.69 85 ASN A N 1
ATOM 697 C CA . ASN A 1 85 ? 12.030 11.053 -20.962 1.00 82.69 85 ASN A CA 1
ATOM 698 C C . ASN A 1 85 ? 13.111 10.395 -21.831 1.00 82.69 85 ASN A C 1
ATOM 700 O O . ASN A 1 85 ? 12.874 10.158 -23.006 1.00 82.69 85 ASN A O 1
ATOM 704 N N . LYS A 1 86 ? 14.252 10.003 -21.244 1.00 83.69 86 LYS A N 1
ATOM 705 C CA . LYS A 1 86 ? 15.316 9.288 -21.971 1.00 83.69 86 LYS A CA 1
ATOM 706 C C . LYS A 1 86 ? 14.857 7.936 -22.525 1.00 83.69 86 LYS A C 1
ATOM 708 O O . LYS A 1 86 ? 15.195 7.606 -23.653 1.00 83.69 86 LYS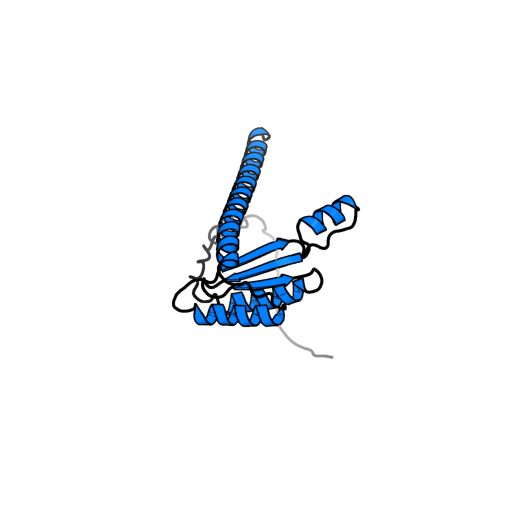 A O 1
ATOM 713 N N . ILE A 1 87 ? 14.103 7.159 -21.747 1.00 82.31 87 ILE A N 1
ATOM 714 C CA . ILE A 1 87 ? 13.581 5.842 -22.154 1.00 82.31 87 ILE A CA 1
ATOM 715 C C . ILE A 1 87 ? 12.567 5.994 -23.290 1.00 82.31 87 ILE A C 1
ATOM 717 O O . ILE A 1 87 ? 12.665 5.285 -24.288 1.00 82.31 87 ILE A O 1
ATOM 721 N N . THR A 1 88 ? 11.656 6.963 -23.171 1.00 80.38 88 THR A N 1
ATOM 722 C CA . THR A 1 88 ? 10.667 7.286 -24.204 1.00 80.38 88 THR A CA 1
ATOM 723 C C . THR A 1 88 ? 11.337 7.772 -25.489 1.00 80.38 88 THR A C 1
ATOM 725 O O . THR A 1 88 ? 10.994 7.290 -26.562 1.00 80.38 88 THR A O 1
ATOM 728 N N . THR A 1 89 ? 12.338 8.655 -25.403 1.00 81.12 89 THR A N 1
ATOM 729 C CA . THR A 1 89 ? 13.116 9.106 -26.572 1.00 81.12 89 THR A CA 1
ATOM 730 C C . THR A 1 89 ? 13.932 7.972 -27.198 1.00 81.12 89 THR A C 1
ATOM 732 O O . THR A 1 89 ? 14.098 7.941 -28.410 1.00 81.12 89 THR A O 1
ATOM 735 N N . ALA A 1 90 ? 14.407 7.015 -26.396 1.00 82.88 90 ALA A N 1
ATOM 736 C CA . ALA A 1 90 ? 15.134 5.837 -26.869 1.00 82.88 90 ALA A CA 1
ATOM 737 C C . ALA A 1 90 ? 14.223 4.698 -27.374 1.00 82.88 90 ALA A C 1
ATOM 739 O O . ALA A 1 90 ? 14.735 3.630 -27.702 1.00 82.88 90 ALA A O 1
ATOM 740 N N . GLY A 1 91 ? 12.895 4.881 -27.386 1.00 79.50 91 GLY A N 1
ATOM 741 C CA . GLY A 1 91 ? 11.932 3.876 -27.851 1.00 79.50 91 GLY A CA 1
ATOM 742 C C . GLY A 1 91 ? 11.875 2.598 -27.006 1.00 79.50 91 GLY A C 1
ATOM 743 O O . GLY A 1 91 ? 11.374 1.580 -27.474 1.00 79.50 91 GLY A O 1
ATOM 744 N N . LYS A 1 92 ? 12.404 2.616 -25.777 1.00 81.31 92 LYS A N 1
ATOM 745 C CA . LYS A 1 92 ? 12.391 1.451 -24.882 1.00 81.31 92 LYS A CA 1
ATOM 746 C C . LYS A 1 92 ? 11.077 1.390 -24.108 1.00 81.31 92 LYS A C 1
ATOM 748 O O . LYS A 1 92 ? 10.551 2.419 -23.685 1.00 81.31 92 LYS A O 1
ATOM 753 N N . GLU A 1 93 ? 10.573 0.180 -23.883 1.00 78.50 93 GLU A N 1
ATOM 754 C CA . GLU A 1 93 ? 9.353 -0.027 -23.106 1.00 78.50 93 GLU A CA 1
ATOM 755 C C . GLU A 1 93 ? 9.581 0.342 -21.632 1.00 78.50 93 GLU A C 1
ATOM 757 O O . GLU A 1 93 ? 10.550 -0.084 -20.995 1.00 78.50 93 GLU A O 1
ATOM 762 N N . LEU A 1 94 ? 8.701 1.189 -21.095 1.00 81.50 94 LEU A N 1
ATOM 763 C CA . LEU A 1 94 ? 8.756 1.616 -19.704 1.00 81.50 94 LEU A CA 1
ATOM 764 C C . LEU A 1 94 ? 7.933 0.649 -18.856 1.00 81.50 94 LEU A C 1
ATOM 766 O O . LEU A 1 94 ? 6.718 0.565 -19.006 1.00 81.50 94 LEU A O 1
ATOM 770 N N . GLU A 1 95 ? 8.588 -0.036 -17.922 1.00 85.69 95 GLU A N 1
ATOM 771 C CA . GLU A 1 95 ? 7.883 -0.873 -16.954 1.00 85.69 95 GLU A CA 1
ATOM 772 C C . GLU A 1 95 ? 7.084 0.019 -15.992 1.00 85.69 95 GLU A C 1
ATOM 774 O O . GLU A 1 95 ? 7.639 0.694 -15.112 1.00 85.69 95 GLU A O 1
ATOM 779 N N . TYR A 1 96 ? 5.767 0.034 -16.174 1.00 86.94 96 TYR A N 1
ATOM 780 C CA . TYR A 1 96 ? 4.861 0.691 -15.251 1.00 86.94 96 TYR A CA 1
ATOM 781 C C . TYR A 1 96 ? 4.463 -0.235 -14.105 1.00 86.94 96 TYR A C 1
ATOM 783 O O . TYR A 1 96 ? 4.313 -1.446 -14.255 1.00 86.94 96 TYR A O 1
ATOM 791 N N . LYS A 1 97 ? 4.283 0.369 -12.935 1.00 91.69 97 LYS A N 1
ATOM 792 C CA . LYS A 1 97 ? 3.939 -0.298 -11.683 1.00 91.69 97 LYS A CA 1
ATOM 793 C C . LYS A 1 97 ? 2.823 0.479 -10.985 1.00 91.69 97 LYS A C 1
ATOM 795 O O . LYS A 1 97 ? 2.514 1.626 -11.324 1.00 91.69 97 LYS A O 1
ATOM 800 N N . CYS A 1 98 ? 2.206 -0.134 -9.985 1.00 92.62 98 CYS A N 1
ATOM 801 C CA . CYS A 1 98 ? 1.255 0.558 -9.124 1.00 92.62 98 CYS A CA 1
ATOM 802 C C . CYS A 1 98 ? 1.980 1.069 -7.878 1.00 92.62 98 CYS A C 1
ATOM 804 O O . CYS A 1 98 ? 2.498 0.279 -7.091 1.00 92.62 98 CYS A O 1
ATOM 806 N N . LEU A 1 99 ? 2.046 2.386 -7.700 1.00 92.56 99 LEU A N 1
ATOM 807 C CA . LEU A 1 99 ? 2.510 3.005 -6.466 1.00 92.56 99 LEU A CA 1
ATOM 808 C C . LEU A 1 99 ? 1.348 3.074 -5.488 1.00 92.56 99 LEU A C 1
ATOM 810 O O . LEU A 1 99 ? 0.383 3.800 -5.718 1.00 92.56 99 LEU A O 1
ATOM 814 N N . VAL A 1 100 ? 1.477 2.347 -4.387 1.00 94.06 100 VAL A N 1
ATOM 815 C CA . VAL A 1 100 ? 0.518 2.375 -3.286 1.00 94.06 100 VAL A CA 1
ATOM 816 C C . VAL A 1 100 ? 1.117 3.206 -2.162 1.00 94.06 100 VAL A C 1
ATOM 818 O O . VAL A 1 100 ? 2.270 2.987 -1.787 1.00 94.06 100 VAL A O 1
ATOM 821 N N . ARG A 1 101 ? 0.365 4.172 -1.638 1.00 92.81 101 ARG A N 1
ATOM 822 C CA . ARG A 1 101 ? 0.755 4.990 -0.482 1.00 92.81 101 ARG A CA 1
ATOM 823 C C . ARG A 1 101 ? -0.322 4.906 0.582 1.00 92.81 101 ARG A C 1
ATOM 825 O O . ARG A 1 101 ? -1.498 4.945 0.234 1.00 92.81 101 ARG A O 1
ATOM 832 N N . ALA A 1 102 ? 0.074 4.833 1.845 1.00 93.94 102 ALA A N 1
ATOM 833 C CA . ALA A 1 102 ? -0.839 4.895 2.977 1.00 93.94 102 ALA A CA 1
ATOM 834 C C . ALA A 1 102 ? -0.356 5.922 4.006 1.00 93.94 102 ALA A C 1
ATOM 836 O O . ALA A 1 102 ? 0.847 6.047 4.252 1.00 93.94 102 ALA A O 1
ATOM 837 N N . THR A 1 103 ? -1.299 6.664 4.585 1.00 92.62 103 THR A N 1
ATOM 838 C CA . THR A 1 103 ? -1.031 7.662 5.621 1.00 92.62 103 THR A CA 1
ATOM 839 C C . THR A 1 103 ? -2.151 7.724 6.650 1.00 92.62 103 THR A C 1
ATOM 841 O O . THR A 1 103 ? -3.323 7.646 6.299 1.00 92.62 103 THR A O 1
ATOM 844 N N . ASP A 1 104 ? -1.776 7.881 7.915 1.00 89.50 104 ASP A N 1
ATOM 845 C CA . ASP A 1 104 ? -2.673 8.166 9.050 1.00 89.50 104 ASP A CA 1
ATOM 846 C C . ASP A 1 104 ? -2.522 9.645 9.476 1.00 89.50 104 ASP A C 1
ATOM 848 O O . ASP A 1 104 ? -2.734 10.040 10.617 1.00 89.50 104 ASP A O 1
ATOM 852 N N . GLY A 1 105 ? -1.994 10.486 8.576 1.00 85.19 105 GLY A N 1
ATOM 853 C CA . GLY A 1 105 ? -1.643 11.885 8.843 1.00 85.19 105 GLY A CA 1
ATOM 854 C C . GLY A 1 105 ? -0.349 12.078 9.644 1.00 85.19 105 GLY A C 1
ATOM 855 O O . GLY A 1 105 ? 0.232 13.158 9.597 1.00 85.19 105 GLY A O 1
ATOM 856 N N . LYS A 1 106 ? 0.139 11.039 10.338 1.00 85.19 106 LYS A N 1
ATOM 857 C CA . LYS A 1 106 ? 1.412 11.047 11.086 1.00 85.19 106 LYS A CA 1
ATOM 858 C C . LYS A 1 106 ? 2.512 10.262 10.371 1.00 85.19 106 LYS A C 1
ATOM 860 O O . LYS A 1 106 ? 3.576 10.798 10.078 1.00 85.19 106 LYS A O 1
ATOM 865 N N . LYS A 1 107 ? 2.252 8.983 10.091 1.00 88.69 107 LYS A N 1
ATOM 866 C CA . LYS A 1 107 ? 3.175 8.078 9.390 1.00 88.69 107 LYS A CA 1
ATOM 867 C C . LYS A 1 107 ? 2.810 7.989 7.912 1.00 88.69 107 LYS A C 1
ATOM 869 O O . LYS A 1 107 ? 1.627 7.923 7.590 1.00 88.69 107 LYS A O 1
ATOM 874 N N . ASN A 1 108 ? 3.817 7.933 7.039 1.00 92.12 108 ASN A N 1
ATOM 875 C CA . ASN A 1 108 ? 3.646 7.762 5.595 1.00 92.12 108 ASN A CA 1
ATOM 876 C C . ASN A 1 108 ? 4.481 6.581 5.096 1.00 92.12 108 ASN A C 1
ATOM 878 O O . ASN A 1 108 ? 5.707 6.576 5.231 1.00 92.12 108 ASN A O 1
ATOM 882 N N . ILE A 1 109 ? 3.811 5.604 4.489 1.00 94.25 109 ILE A N 1
ATOM 883 C CA . ILE A 1 109 ? 4.441 4.429 3.884 1.00 94.25 109 ILE A CA 1
ATOM 884 C C . ILE A 1 109 ? 4.066 4.311 2.413 1.00 94.25 109 ILE A C 1
ATOM 886 O O . ILE A 1 109 ? 2.966 4.683 1.995 1.00 94.25 109 ILE A O 1
ATOM 890 N N . SER A 1 110 ? 4.965 3.751 1.610 1.00 94.38 110 SER A N 1
ATOM 891 C CA . SER A 1 110 ? 4.696 3.481 0.202 1.00 94.38 110 SER A CA 1
ATOM 892 C C . SER A 1 110 ? 5.341 2.193 -0.296 1.00 94.38 110 SER A C 1
ATOM 894 O O . SER A 1 110 ? 6.419 1.811 0.147 1.00 94.38 110 SER A O 1
ATOM 896 N N . THR A 1 111 ? 4.705 1.538 -1.268 1.00 94.88 111 THR A N 1
ATOM 897 C CA . THR A 1 111 ? 5.241 0.352 -1.956 1.00 94.88 111 THR A CA 1
ATOM 898 C C . THR A 1 111 ? 4.961 0.405 -3.464 1.00 94.88 111 THR A C 1
ATOM 900 O O . THR A 1 111 ? 4.139 1.202 -3.913 1.00 94.88 111 THR A O 1
ATOM 903 N N . LEU A 1 112 ? 5.748 -0.298 -4.289 1.00 93.44 112 LEU A N 1
ATOM 904 C CA . LEU A 1 112 ? 5.514 -0.408 -5.743 1.00 93.44 112 LEU A CA 1
ATOM 905 C C . LEU A 1 112 ? 5.159 -1.855 -6.005 1.00 93.44 112 LEU A C 1
ATOM 907 O O . LEU A 1 112 ? 5.937 -2.749 -5.692 1.00 93.44 112 LEU A O 1
ATOM 911 N N . VAL A 1 113 ? 4.009 -2.056 -6.621 1.00 94.50 113 VAL A N 1
ATOM 912 C CA . VAL A 1 113 ? 3.504 -3.371 -6.976 1.00 94.50 113 VAL A CA 1
ATOM 913 C C . VAL A 1 113 ? 3.742 -3.567 -8.467 1.00 94.50 113 VAL A C 1
ATOM 915 O O . VAL A 1 113 ? 3.228 -2.808 -9.294 1.00 94.50 113 VAL A O 1
ATOM 918 N N . GLY A 1 114 ? 4.580 -4.549 -8.797 1.00 92.38 114 GLY A N 1
ATOM 919 C CA . GLY A 1 114 ? 4.843 -4.960 -10.173 1.00 92.38 114 GLY A CA 1
ATOM 920 C C . GLY A 1 114 ? 3.780 -5.919 -10.709 1.00 92.38 114 GLY A C 1
ATOM 921 O O . GLY A 1 114 ? 2.965 -6.456 -9.960 1.00 92.38 114 GLY A O 1
ATOM 922 N N . ALA A 1 115 ? 3.827 -6.185 -12.015 1.00 90.38 115 ALA A N 1
ATOM 923 C CA . ALA A 1 115 ? 2.887 -7.090 -12.678 1.00 90.38 115 ALA A CA 1
ATOM 924 C C . ALA A 1 115 ? 2.982 -8.547 -12.191 1.00 90.38 115 ALA A C 1
ATOM 926 O O . ALA A 1 115 ? 2.017 -9.289 -12.315 1.00 90.38 115 ALA A O 1
ATOM 927 N N . LYS A 1 116 ? 4.106 -8.977 -11.610 1.00 91.75 116 LYS A N 1
ATOM 928 C CA . LYS A 1 116 ? 4.256 -10.350 -11.095 1.00 91.75 116 LYS A CA 1
ATOM 929 C C . LYS A 1 116 ? 3.564 -10.547 -9.746 1.00 91.75 116 LYS A C 1
ATOM 931 O O . LYS A 1 116 ? 2.880 -11.541 -9.542 1.00 91.75 116 LYS A O 1
ATOM 936 N N . ASP A 1 117 ? 3.671 -9.558 -8.866 1.00 92.75 117 ASP A N 1
ATOM 937 C CA . ASP A 1 117 ? 3.204 -9.675 -7.481 1.00 92.75 117 ASP A CA 1
ATOM 938 C C . ASP A 1 117 ? 1.797 -9.100 -7.258 1.00 92.75 117 ASP A C 1
ATOM 940 O O . ASP A 1 117 ? 1.258 -9.180 -6.152 1.00 92.75 117 ASP A O 1
ATOM 944 N N . HIS A 1 118 ? 1.178 -8.527 -8.299 1.00 91.75 118 HIS A N 1
ATOM 945 C CA . HIS A 1 118 ? -0.104 -7.829 -8.177 1.00 91.75 118 HIS A CA 1
ATOM 946 C C . HIS A 1 118 ? -1.230 -8.715 -7.635 1.00 91.75 118 HIS A C 1
ATOM 948 O O . HIS A 1 118 ? -2.000 -8.253 -6.797 1.00 91.75 118 HIS A O 1
ATOM 954 N N . GLN A 1 119 ? -1.312 -9.982 -8.057 1.00 95.00 119 GLN A N 1
ATOM 955 C CA . GLN A 1 119 ? -2.364 -10.895 -7.594 1.00 95.00 119 GLN A CA 1
ATOM 956 C C . GLN A 1 119 ? -2.216 -11.216 -6.107 1.00 95.00 119 GLN A C 1
ATOM 958 O O . GLN A 1 119 ? -3.187 -11.142 -5.354 1.00 95.00 119 GLN A O 1
ATOM 963 N N . ARG A 1 120 ? -0.987 -11.511 -5.663 1.00 95.25 120 ARG A N 1
ATOM 964 C CA . ARG A 1 120 ? -0.690 -11.779 -4.250 1.00 95.25 120 ARG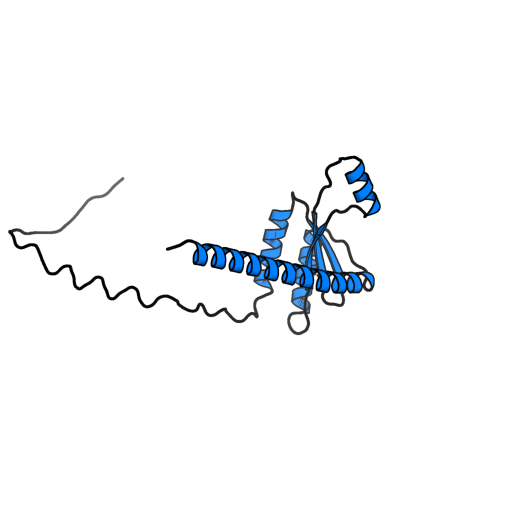 A CA 1
ATOM 965 C C . ARG A 1 120 ? -0.996 -10.554 -3.393 1.00 95.25 120 ARG A C 1
ATOM 967 O O . ARG A 1 120 ? -1.679 -10.670 -2.378 1.00 95.25 120 ARG A O 1
ATOM 974 N N . PHE A 1 121 ? -0.550 -9.377 -3.832 1.00 95.94 121 PHE A N 1
ATOM 975 C CA . PHE A 1 121 ? -0.836 -8.119 -3.149 1.00 95.94 121 PHE A CA 1
ATOM 976 C C . PHE A 1 121 ? -2.342 -7.859 -3.049 1.00 95.94 121 PHE A C 1
ATOM 978 O O . PHE A 1 121 ? -2.834 -7.528 -1.974 1.00 95.94 121 PHE A O 1
ATOM 985 N N . GLN A 1 122 ? -3.085 -8.050 -4.143 1.00 95.00 122 GLN A N 1
ATOM 986 C CA . GLN A 1 122 ? -4.531 -7.846 -4.180 1.00 95.00 122 GLN A CA 1
ATOM 987 C C . GLN A 1 122 ? -5.257 -8.754 -3.178 1.00 95.00 122 GLN A C 1
ATOM 989 O O . GLN A 1 122 ? -6.112 -8.270 -2.435 1.00 95.00 122 GLN A O 1
ATOM 994 N N . ALA A 1 123 ? -4.920 -10.046 -3.137 1.00 96.25 123 ALA A N 1
ATOM 995 C CA . ALA A 1 123 ? -5.550 -11.005 -2.232 1.00 96.25 123 ALA A CA 1
ATOM 996 C C . ALA A 1 123 ? -5.332 -10.630 -0.754 1.00 96.25 123 ALA A C 1
ATOM 998 O O . ALA A 1 123 ? -6.292 -10.567 0.025 1.00 96.25 123 ALA A O 1
ATOM 999 N N . SER A 1 124 ? -4.093 -10.309 -0.374 1.00 97.19 124 SER A N 1
ATOM 1000 C CA . SER A 1 124 ? -3.760 -9.907 0.998 1.00 97.19 124 SER A CA 1
ATOM 1001 C C . SER A 1 124 ? -4.369 -8.553 1.367 1.00 97.19 124 SER A C 1
ATOM 1003 O O . SER A 1 124 ? -4.979 -8.415 2.426 1.00 97.19 124 SER A O 1
ATOM 1005 N N . TYR A 1 125 ? -4.287 -7.567 0.470 1.00 96.31 125 TYR A N 1
ATOM 1006 C CA . TYR A 1 125 ? -4.870 -6.241 0.673 1.00 96.31 125 TYR A CA 1
ATOM 1007 C C . TYR A 1 125 ? -6.391 -6.308 0.860 1.00 96.31 125 TYR A C 1
ATOM 1009 O O . TYR A 1 125 ? -6.927 -5.734 1.807 1.00 96.31 125 TYR A O 1
ATOM 1017 N N . ALA A 1 126 ? -7.096 -7.076 0.022 1.00 95.69 126 ALA A N 1
ATOM 1018 C CA . ALA A 1 126 ? -8.539 -7.276 0.150 1.00 95.69 126 ALA A CA 1
ATOM 1019 C C . ALA A 1 126 ? -8.921 -7.943 1.481 1.00 95.69 126 ALA A C 1
ATOM 1021 O O . ALA A 1 126 ? -9.959 -7.619 2.062 1.00 95.69 126 ALA A O 1
ATOM 1022 N N . THR A 1 127 ? -8.087 -8.861 1.971 1.00 96.12 127 THR A N 1
ATOM 1023 C CA . THR A 1 127 ? -8.288 -9.523 3.266 1.00 96.12 127 THR A CA 1
ATOM 1024 C C . THR A 1 127 ? -8.155 -8.531 4.419 1.00 96.12 127 THR A C 1
ATOM 1026 O O . THR A 1 127 ? -9.039 -8.487 5.273 1.00 96.12 127 THR A O 1
ATOM 1029 N N . ILE A 1 128 ? -7.130 -7.674 4.399 1.00 94.75 128 ILE A N 1
ATOM 1030 C CA . ILE A 1 128 ? -6.936 -6.618 5.404 1.00 94.75 128 ILE A CA 1
ATOM 1031 C C . ILE A 1 128 ? -8.119 -5.649 5.409 1.00 94.75 128 ILE A C 1
ATOM 1033 O O . ILE A 1 128 ? -8.696 -5.401 6.467 1.00 94.75 128 ILE A O 1
ATOM 1037 N N . LEU A 1 129 ? -8.531 -5.147 4.238 1.00 92.88 129 LEU A N 1
ATOM 1038 C CA . LEU A 1 129 ? -9.669 -4.227 4.144 1.00 92.88 129 LEU A CA 1
ATOM 1039 C C . LEU A 1 129 ? -10.947 -4.855 4.703 1.00 92.88 129 LEU A C 1
ATOM 1041 O O . LEU A 1 129 ? -11.654 -4.231 5.488 1.00 92.88 129 LEU A O 1
ATOM 1045 N N . LYS A 1 130 ? -11.230 -6.107 4.340 1.00 92.06 130 LYS A N 1
ATOM 1046 C CA . LYS A 1 130 ? -12.414 -6.824 4.826 1.00 92.06 130 LYS A CA 1
ATOM 1047 C C . LYS A 1 130 ? -12.383 -7.033 6.341 1.00 92.06 130 LYS A C 1
ATOM 1049 O O . LYS A 1 130 ? -13.425 -6.926 6.978 1.00 92.06 130 LYS A O 1
ATOM 1054 N N . ALA A 1 131 ? -11.214 -7.330 6.902 1.00 92.81 131 ALA A N 1
ATOM 1055 C CA . ALA A 1 131 ? -11.048 -7.570 8.331 1.00 92.81 131 ALA A CA 1
ATOM 1056 C C . ALA A 1 131 ? -11.119 -6.284 9.166 1.00 92.81 131 ALA A C 1
ATOM 1058 O O . ALA A 1 131 ? -11.606 -6.319 10.292 1.00 92.81 131 ALA A O 1
ATOM 1059 N N . ARG A 1 132 ? -10.631 -5.156 8.634 1.00 91.25 132 ARG A N 1
ATOM 1060 C CA . ARG A 1 132 ? -10.504 -3.897 9.384 1.00 91.25 132 ARG A CA 1
ATOM 1061 C C . ARG A 1 132 ? -11.644 -2.904 9.142 1.00 91.25 132 ARG A C 1
ATOM 1063 O O . ARG A 1 132 ? -11.961 -2.126 10.031 1.00 91.25 132 ARG A O 1
ATOM 1070 N N . MET A 1 133 ? -12.323 -2.949 7.995 1.00 87.94 133 MET A N 1
ATOM 1071 C CA . MET A 1 133 ? -13.450 -2.054 7.676 1.00 87.94 133 MET A CA 1
ATOM 1072 C C . MET A 1 133 ? -14.810 -2.636 8.106 1.00 87.94 133 MET A C 1
ATOM 1074 O O . MET A 1 133 ? -15.737 -2.746 7.302 1.00 87.94 133 MET A O 1
ATOM 1078 N N . THR A 1 134 ? -14.945 -3.035 9.372 1.00 86.06 134 THR A N 1
ATOM 1079 C CA . THR A 1 134 ? -16.138 -3.739 9.891 1.00 86.06 134 THR A CA 1
ATOM 1080 C C . THR A 1 134 ? -17.268 -2.808 10.338 1.00 86.06 134 THR A C 1
ATOM 1082 O O . THR A 1 134 ? -18.433 -3.198 10.292 1.00 86.06 134 THR A O 1
ATOM 1085 N N . SER A 1 135 ? -16.958 -1.564 10.705 1.00 82.00 135 SER A N 1
ATOM 1086 C CA . SER A 1 135 ? -17.898 -0.610 11.322 1.00 82.00 135 SER A CA 1
ATOM 1087 C C . SER A 1 135 ? -18.827 0.121 10.338 1.00 82.00 135 SER A C 1
ATOM 1089 O O . SER A 1 135 ? -19.428 1.141 10.677 1.00 82.00 135 SER A O 1
ATOM 1091 N N . LEU A 1 136 ? -18.951 -0.360 9.099 1.00 82.19 136 LEU A N 1
ATOM 1092 C CA . LEU A 1 136 ? -19.809 0.262 8.090 1.00 82.19 136 LEU A CA 1
ATOM 1093 C C . LEU A 1 136 ? -21.262 -0.201 8.245 1.00 82.19 136 LEU A C 1
ATOM 1095 O O . LEU A 1 136 ? -21.541 -1.393 8.385 1.00 82.19 136 LEU A O 1
ATOM 1099 N N . LYS A 1 137 ? -22.211 0.743 8.158 1.00 84.62 137 LYS A N 1
ATOM 1100 C CA . LYS A 1 137 ? -23.646 0.421 8.138 1.00 84.62 137 LYS A CA 1
ATOM 1101 C C . LYS A 1 137 ? -23.920 -0.574 7.013 1.00 84.62 137 LYS A C 1
ATOM 1103 O O . LYS A 1 137 ? -23.582 -0.323 5.854 1.00 84.62 137 LYS A O 1
ATOM 1108 N N . LYS A 1 138 ? -24.551 -1.699 7.352 1.00 81.62 138 LYS A N 1
ATOM 1109 C CA . LYS A 1 138 ? -24.957 -2.703 6.367 1.00 81.62 138 LYS A CA 1
ATOM 1110 C C . LYS A 1 138 ? -25.858 -2.017 5.346 1.00 81.62 138 LYS A C 1
ATOM 1112 O O . LYS A 1 138 ? -26.892 -1.459 5.701 1.00 81.62 138 LYS A O 1
ATOM 1117 N N . ARG A 1 139 ? -25.450 -2.035 4.076 1.00 76.19 139 ARG A N 1
ATOM 1118 C CA . ARG A 1 139 ? -26.283 -1.537 2.982 1.00 76.19 139 ARG A CA 1
ATOM 1119 C C . ARG A 1 139 ? -27.575 -2.344 2.983 1.00 76.19 139 ARG A C 1
ATOM 1121 O O . ARG A 1 139 ? -27.540 -3.537 2.682 1.00 76.19 139 ARG A O 1
ATOM 1128 N N . GLU A 1 140 ? -28.694 -1.701 3.305 1.00 75.56 140 GLU A N 1
ATOM 1129 C CA . GLU A 1 140 ? -30.000 -2.323 3.139 1.00 75.56 140 GLU A CA 1
ATOM 1130 C C . GLU A 1 140 ? -30.160 -2.680 1.661 1.00 75.56 140 GLU A C 1
ATOM 1132 O O . GLU A 1 140 ? -30.127 -1.824 0.767 1.00 75.56 140 GLU A O 1
ATOM 1137 N N . LYS A 1 141 ? -30.254 -3.979 1.378 1.00 67.62 141 LYS A N 1
ATOM 1138 C CA . LYS A 1 141 ? -30.690 -4.435 0.067 1.00 67.62 141 LYS A CA 1
ATOM 1139 C C . LYS A 1 141 ? -32.141 -3.991 -0.042 1.00 67.62 141 LYS A C 1
ATOM 1141 O O . LYS A 1 141 ? -33.015 -4.592 0.562 1.00 67.62 141 LYS A O 1
ATOM 1146 N N . LYS A 1 142 ? -32.395 -2.915 -0.790 1.00 60.75 142 LYS A N 1
ATOM 1147 C CA . LYS A 1 142 ? -33.745 -2.591 -1.248 1.00 60.75 142 LYS A CA 1
ATOM 1148 C C . LYS A 1 142 ? -34.225 -3.789 -2.061 1.00 60.75 142 LYS A C 1
ATOM 1150 O O . LYS A 1 142 ? -33.840 -3.929 -3.224 1.00 60.75 142 LYS A O 1
ATOM 1155 N N . ASP A 1 143 ? -35.007 -4.655 -1.428 1.00 53.09 143 ASP A N 1
ATOM 1156 C CA . ASP A 1 143 ? -35.637 -5.820 -2.030 1.00 53.09 143 ASP A CA 1
ATOM 1157 C C . ASP A 1 143 ? -36.566 -5.366 -3.157 1.00 53.09 143 ASP A C 1
ATOM 1159 O O . ASP A 1 143 ? -37.765 -5.160 -2.992 1.00 53.09 143 ASP A O 1
ATOM 1163 N N . LYS A 1 144 ? -36.017 -5.209 -4.362 1.00 57.34 144 LYS A N 1
ATOM 1164 C CA . LYS A 1 144 ? -36.809 -5.163 -5.590 1.00 57.34 144 LYS A CA 1
ATOM 1165 C C . LYS A 1 144 ? -37.165 -6.590 -6.003 1.00 57.34 144 LYS A C 1
ATOM 1167 O O . LYS A 1 144 ? -36.742 -7.057 -7.054 1.00 57.34 144 LYS A O 1
ATOM 1172 N N . ARG A 1 145 ? -37.924 -7.292 -5.161 1.00 53.16 145 ARG A N 1
ATOM 1173 C CA . ARG A 1 145 ? -38.619 -8.537 -5.514 1.00 53.16 145 ARG A CA 1
ATOM 1174 C C . ARG A 1 145 ? -39.947 -8.636 -4.773 1.00 53.16 145 ARG A C 1
ATOM 1176 O O . ARG A 1 145 ? -40.070 -9.449 -3.874 1.00 53.16 145 ARG A O 1
ATOM 1183 N N . LYS A 1 146 ? -40.937 -7.834 -5.177 1.00 50.97 146 LYS A N 1
ATOM 1184 C CA . LYS A 1 146 ? -42.368 -8.199 -5.143 1.00 50.97 146 LYS A CA 1
ATOM 1185 C C . LYS A 1 146 ? -43.098 -7.402 -6.222 1.00 50.97 146 LYS A C 1
ATOM 1187 O O . LYS A 1 146 ? -43.334 -6.216 -6.034 1.00 50.97 146 LYS A O 1
ATOM 1192 N N . THR A 1 147 ? -43.365 -8.042 -7.362 1.00 43.09 147 THR A N 1
ATOM 1193 C CA . THR A 1 147 ? -44.535 -7.863 -8.262 1.00 43.09 147 THR A CA 1
ATOM 1194 C C . THR A 1 147 ? -44.280 -8.546 -9.617 1.00 43.09 147 THR A C 1
ATOM 1196 O O . THR A 1 147 ? -44.428 -7.941 -10.669 1.00 43.09 147 THR A O 1
ATOM 1199 N N . VAL A 1 148 ? -43.905 -9.830 -9.622 1.00 47.97 148 VAL A N 1
ATOM 1200 C CA . VAL A 1 148 ? -44.013 -10.666 -10.837 1.00 47.97 148 VAL A CA 1
ATOM 1201 C C . VAL A 1 148 ? -44.551 -12.049 -10.466 1.00 47.97 148 VAL A C 1
ATOM 1203 O O . VAL A 1 148 ? -44.033 -13.042 -10.923 1.00 47.97 148 VAL A O 1
ATOM 1206 N N . ASP A 1 149 ? -45.580 -12.134 -9.617 1.00 48.81 149 ASP A N 1
ATOM 1207 C CA . ASP A 1 149 ? -46.189 -13.430 -9.257 1.00 48.81 149 ASP A CA 1
ATOM 1208 C C . ASP A 1 149 ? -47.699 -13.299 -8.989 1.00 48.81 149 ASP A C 1
ATOM 1210 O O . ASP A 1 149 ? -48.185 -13.737 -7.956 1.00 48.81 149 ASP A O 1
ATOM 1214 N N . LYS A 1 150 ? -48.467 -12.635 -9.871 1.00 43.59 150 LYS A N 1
ATOM 1215 C CA . LYS A 1 150 ? -49.956 -12.678 -9.854 1.00 43.59 150 LYS A CA 1
ATOM 1216 C C . LYS A 1 150 ? -50.608 -12.524 -11.241 1.00 43.59 150 LYS A C 1
ATOM 1218 O O . LYS A 1 150 ? -51.697 -11.970 -11.351 1.00 43.59 150 LYS A O 1
ATOM 1223 N N . LYS A 1 151 ? -49.967 -12.979 -12.327 1.00 38.03 151 LYS A N 1
ATOM 1224 C CA . LYS A 1 151 ? -50.591 -12.928 -13.670 1.00 38.03 151 LYS A CA 1
ATOM 1225 C C . LYS A 1 151 ? -50.349 -14.158 -14.554 1.00 38.03 151 LYS A C 1
ATOM 1227 O O . LYS A 1 151 ? -50.371 -14.037 -15.770 1.00 38.03 151 LYS A O 1
ATOM 1232 N N . ALA A 1 152 ? -50.142 -15.328 -13.946 1.00 43.34 152 ALA A N 1
ATOM 1233 C CA . ALA A 1 152 ? -49.964 -16.595 -14.668 1.00 43.34 152 ALA A CA 1
ATOM 1234 C C . ALA A 1 152 ? -50.804 -17.766 -14.105 1.00 43.34 152 ALA A C 1
ATOM 1236 O O . ALA A 1 152 ? -50.494 -18.915 -14.385 1.00 43.34 152 ALA A O 1
ATOM 1237 N N . LEU A 1 153 ? -51.866 -17.498 -13.326 1.00 42.72 153 LEU A N 1
ATOM 1238 C CA . LEU A 1 153 ? -52.726 -18.552 -12.744 1.00 42.72 153 LEU A CA 1
ATOM 1239 C C . LEU A 1 153 ? -54.220 -18.438 -13.117 1.00 42.72 153 LEU A C 1
ATOM 1241 O O . LEU A 1 153 ? -55.048 -19.048 -12.461 1.00 42.72 153 LEU A O 1
ATOM 1245 N N . ASN A 1 154 ? -54.594 -17.678 -14.157 1.00 37.59 154 ASN A N 1
ATOM 1246 C CA . ASN A 1 154 ? -56.008 -17.547 -14.571 1.00 37.59 154 ASN A CA 1
ATOM 1247 C C . ASN A 1 154 ? -56.284 -17.862 -16.057 1.00 37.59 154 ASN A C 1
ATOM 1249 O O . ASN A 1 154 ? -57.386 -17.611 -16.529 1.00 37.59 154 ASN A O 1
ATOM 1253 N N . THR A 1 155 ? -55.333 -18.437 -16.802 1.00 35.47 155 THR A N 1
ATOM 1254 C CA . THR A 1 155 ? -55.500 -18.755 -18.241 1.00 35.47 155 THR A CA 1
ATOM 1255 C C . THR A 1 155 ? -55.221 -20.216 -18.608 1.00 35.47 155 THR A C 1
ATOM 1257 O O . THR A 1 155 ? -55.017 -20.521 -19.773 1.00 35.47 155 THR A O 1
ATOM 1260 N N . ALA A 1 156 ? -55.264 -21.135 -17.639 1.00 37.69 156 ALA A N 1
ATOM 1261 C CA . ALA A 1 156 ? -55.171 -22.583 -17.885 1.00 37.69 156 ALA A CA 1
ATOM 1262 C C . ALA A 1 156 ? -56.465 -23.335 -17.511 1.00 37.69 156 ALA A C 1
ATOM 1264 O O . ALA A 1 156 ? -56.440 -24.522 -17.208 1.00 37.69 156 ALA A O 1
ATOM 1265 N N . LYS A 1 157 ? -57.610 -22.636 -17.501 1.00 36.97 157 LYS A N 1
ATOM 1266 C CA . LYS A 1 157 ? -58.940 -23.228 -17.289 1.00 36.97 157 LYS A CA 1
ATOM 1267 C C . LYS A 1 157 ? -59.812 -23.056 -18.533 1.00 36.97 157 LYS A C 1
ATOM 1269 O O . LYS A 1 157 ? -60.907 -22.515 -18.480 1.00 36.97 157 LYS A O 1
ATOM 1274 N N . ALA A 1 158 ? -59.279 -23.475 -19.669 1.00 34.88 158 ALA A N 1
ATOM 1275 C CA . ALA A 1 158 ? -60.047 -23.782 -20.862 1.00 34.88 158 ALA A CA 1
ATOM 1276 C C . ALA A 1 158 ? -59.208 -24.763 -21.684 1.00 34.88 158 ALA A C 1
ATOM 1278 O O . ALA A 1 158 ? -58.050 -24.462 -21.952 1.00 34.88 158 ALA A O 1
ATOM 1279 N N . MET A 1 159 ? -59.827 -25.877 -22.087 1.00 34.28 159 MET A N 1
ATOM 1280 C CA . MET A 1 159 ? -59.307 -26.923 -22.984 1.00 34.28 159 MET A CA 1
ATOM 1281 C C . MET A 1 159 ? -58.487 -28.033 -22.305 1.00 34.28 159 MET A C 1
ATOM 1283 O O . MET A 1 159 ? -57.267 -27.968 -22.248 1.00 34.28 159 MET A O 1
ATOM 1287 N N . ASP A 1 160 ? -59.168 -29.052 -21.774 1.00 32.06 160 ASP A N 1
ATOM 1288 C CA . ASP A 1 160 ? -59.200 -30.384 -22.407 1.00 32.06 160 ASP A CA 1
ATOM 1289 C C . ASP A 1 160 ? -60.132 -31.307 -21.600 1.00 32.06 160 ASP A C 1
ATOM 1291 O O . ASP A 1 160 ? -59.886 -31.652 -20.444 1.00 32.06 160 ASP A O 1
ATOM 1295 N N . VAL A 1 161 ? -61.272 -31.615 -22.210 1.00 32.38 161 VAL A N 1
ATOM 1296 C CA . VAL A 1 161 ? -62.158 -32.719 -21.858 1.00 32.38 161 VAL A CA 1
ATOM 1297 C C . VAL A 1 161 ? -61.798 -33.792 -22.869 1.00 32.38 161 VAL A C 1
ATOM 1299 O O . VAL A 1 161 ? -62.141 -33.607 -24.027 1.00 32.38 161 VAL A O 1
ATOM 1302 N N . ASP A 1 162 ? -61.112 -34.861 -22.469 1.00 33.66 162 ASP A N 1
ATOM 1303 C CA . ASP A 1 162 ? -61.593 -36.223 -22.705 1.00 33.66 162 ASP A CA 1
ATOM 1304 C C . ASP A 1 162 ? -60.648 -37.322 -22.173 1.00 33.66 162 ASP A C 1
ATOM 1306 O O . ASP A 1 162 ? -59.463 -37.397 -22.473 1.00 33.66 162 ASP A O 1
ATOM 1310 N N . LYS A 1 163 ? -61.286 -38.275 -21.481 1.00 31.95 163 LYS A N 1
ATOM 1311 C CA . LYS A 1 163 ? -61.002 -39.721 -21.503 1.00 31.95 163 LYS A CA 1
ATOM 1312 C C . LYS A 1 163 ? -59.894 -40.334 -20.608 1.00 31.95 163 LYS A C 1
ATOM 1314 O O . LYS A 1 163 ? -58.808 -40.682 -21.043 1.00 31.95 163 LYS A O 1
ATOM 1319 N N . LYS A 1 164 ? -60.362 -40.701 -19.404 1.00 27.00 164 LYS A N 1
ATOM 1320 C CA . LYS A 1 164 ? -60.533 -42.093 -18.900 1.00 27.00 164 LYS A CA 1
ATOM 1321 C C . LYS A 1 164 ? -59.297 -42.933 -18.488 1.00 27.00 164 LYS A C 1
ATOM 1323 O O . LYS A 1 164 ? -58.543 -43.375 -19.339 1.00 27.00 164 LYS A O 1
ATOM 1328 N N . GLN A 1 165 ? -59.350 -43.362 -17.209 1.00 29.59 165 GLN A N 1
ATOM 1329 C CA . GLN A 1 165 ? -58.946 -44.683 -16.658 1.00 29.59 165 GLN A CA 1
ATOM 1330 C C . GLN A 1 165 ? -57.421 -44.975 -16.632 1.00 29.59 165 GLN A C 1
ATOM 1332 O O . GLN A 1 165 ? -56.759 -44.842 -17.642 1.00 29.59 165 GLN A O 1
ATOM 1337 N N . THR A 1 166 ? -56.742 -45.423 -15.564 1.00 29.34 166 THR A N 1
ATOM 1338 C CA . THR A 1 166 ? -57.110 -46.227 -14.377 1.00 29.34 166 THR A CA 1
ATOM 1339 C C . THR A 1 166 ? -55.864 -46.367 -13.466 1.00 29.34 166 THR A C 1
ATOM 1341 O O . THR A 1 166 ? -54.761 -46.406 -13.994 1.00 29.34 166 THR A O 1
ATOM 1344 N N . THR A 1 167 ? -56.063 -46.422 -12.134 1.00 27.53 167 THR A N 1
ATOM 1345 C CA . THR A 1 167 ? -55.427 -47.299 -11.096 1.00 27.53 167 THR A CA 1
ATOM 1346 C C . THR A 1 167 ? -54.045 -47.935 -11.399 1.00 27.53 167 THR A C 1
ATOM 1348 O O . THR A 1 167 ? -53.891 -48.527 -12.455 1.00 27.53 167 THR A O 1
ATOM 1351 N N . SER A 1 168 ? -53.022 -48.032 -10.532 1.00 31.12 168 SER A N 1
ATOM 1352 C CA . SER A 1 168 ? -52.956 -48.166 -9.062 1.00 31.12 168 SER A CA 1
ATOM 1353 C C . SER A 1 168 ? -51.522 -48.592 -8.631 1.00 31.12 168 SER A C 1
ATOM 1355 O O . SER A 1 168 ? -50.867 -49.276 -9.408 1.00 31.12 168 SER A O 1
ATOM 1357 N N . VAL A 1 169 ? -51.147 -48.322 -7.363 1.00 32.69 169 VAL A N 1
ATOM 1358 C CA . VAL A 1 169 ? -50.277 -49.147 -6.464 1.00 32.69 169 VAL A CA 1
ATOM 1359 C C . VAL A 1 169 ? -48.726 -48.975 -6.513 1.00 32.69 169 VAL A C 1
ATOM 1361 O O . VAL A 1 169 ? -48.066 -49.271 -7.500 1.00 32.69 169 VAL A O 1
ATOM 1364 N N . GLU A 1 170 ? -48.174 -48.507 -5.376 1.00 32.38 170 GLU A N 1
ATOM 1365 C CA . GLU A 1 170 ? -46.789 -48.658 -4.834 1.00 32.38 170 GLU A CA 1
ATOM 1366 C C . GLU A 1 170 ? -46.404 -50.149 -4.579 1.00 32.38 170 GLU A C 1
ATOM 1368 O O . GLU A 1 170 ? -47.300 -50.978 -4.681 1.00 32.38 170 GLU A O 1
ATOM 1373 N N . PRO A 1 171 ? -45.218 -50.577 -4.060 1.00 46.56 171 PRO A N 1
ATOM 1374 C CA . PRO A 1 171 ? -43.857 -50.008 -3.962 1.00 46.56 171 PRO A CA 1
ATOM 1375 C C . PRO A 1 171 ? -42.726 -51.045 -4.308 1.00 46.56 171 PRO A C 1
ATOM 1377 O O . PRO A 1 171 ? -42.986 -52.196 -4.643 1.00 46.56 171 PRO A O 1
ATOM 1380 N N . SER A 1 172 ? -41.457 -50.659 -4.068 1.00 33.25 172 SER A N 1
ATOM 1381 C CA . SER A 1 172 ? -40.341 -51.485 -3.519 1.00 33.25 172 SER A CA 1
ATOM 1382 C C . SER A 1 172 ? -39.213 -52.076 -4.406 1.00 33.25 172 SER A C 1
ATOM 1384 O O . SER A 1 172 ? -39.445 -52.718 -5.424 1.00 33.25 172 SER A O 1
ATOM 1386 N N . SER A 1 173 ? -37.988 -51.965 -3.844 1.00 37.81 173 SER A N 1
ATOM 1387 C CA . SER A 1 173 ? -36.723 -52.714 -4.083 1.00 37.81 173 SER A CA 1
ATOM 1388 C C . SER A 1 173 ? -35.996 -52.461 -5.427 1.00 37.81 173 SER A C 1
ATOM 1390 O O . SER A 1 173 ? -36.638 -52.162 -6.419 1.00 37.81 173 SER A O 1
ATOM 1392 N N . THR A 1 174 ? -34.661 -52.462 -5.563 1.00 42.78 174 THR A N 1
ATOM 1393 C CA . THR A 1 174 ? -33.587 -53.191 -4.856 1.00 42.78 174 THR A CA 1
ATOM 1394 C C . THR A 1 174 ? -32.219 -52.512 -5.107 1.00 42.78 174 THR A C 1
ATOM 1396 O O . THR A 1 174 ? -32.079 -51.649 -5.967 1.00 42.78 174 THR A O 1
ATOM 1399 N N . ALA A 1 175 ? -31.226 -52.930 -4.324 1.00 42.25 175 ALA A N 1
ATOM 1400 C CA . ALA A 1 175 ? -29.858 -52.442 -4.170 1.00 42.25 175 ALA A CA 1
ATOM 1401 C C . ALA A 1 175 ? -28.853 -52.660 -5.333 1.00 42.25 175 ALA A C 1
ATOM 1403 O O . ALA A 1 175 ? -29.015 -53.579 -6.133 1.00 42.25 175 ALA A O 1
ATOM 1404 N N . ASN A 1 176 ? -27.730 -51.921 -5.209 1.00 40.19 176 ASN A N 1
ATOM 1405 C CA . ASN A 1 176 ? -26.330 -52.232 -5.584 1.00 40.19 176 ASN A CA 1
ATOM 1406 C C . ASN A 1 176 ? -25.881 -52.098 -7.054 1.00 40.19 176 ASN A C 1
ATOM 1408 O O . ASN A 1 176 ? -26.722 -52.144 -7.952 1.00 40.19 176 ASN A O 1
ATOM 1412 N N . PRO A 1 177 ? -24.560 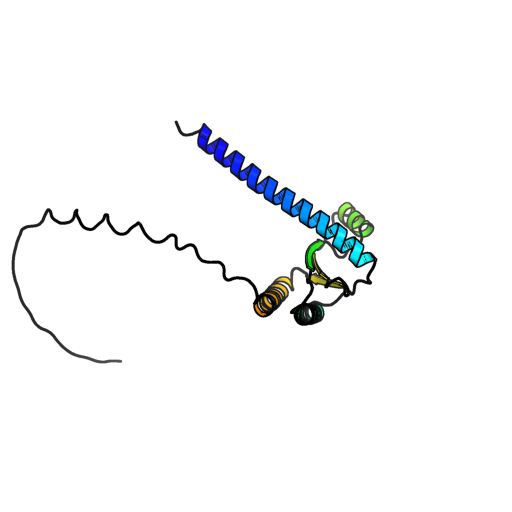-51.944 -7.323 1.00 59.53 177 PRO A N 1
ATOM 1413 C CA . PRO A 1 177 ? -23.377 -52.118 -6.450 1.00 59.53 177 PRO A CA 1
ATOM 1414 C C . PRO A 1 177 ? -22.645 -50.845 -6.001 1.00 59.53 177 PRO A C 1
ATOM 1416 O O . PRO A 1 177 ? -22.820 -49.780 -6.632 1.00 59.53 177 PRO A O 1
#

Secondary structure (DSSP, 8-state):
--SHHHHHHHHHHHHHHHHHHHHHHHHHHHHHHHHHHHHHHS--EE--HHHHHHHH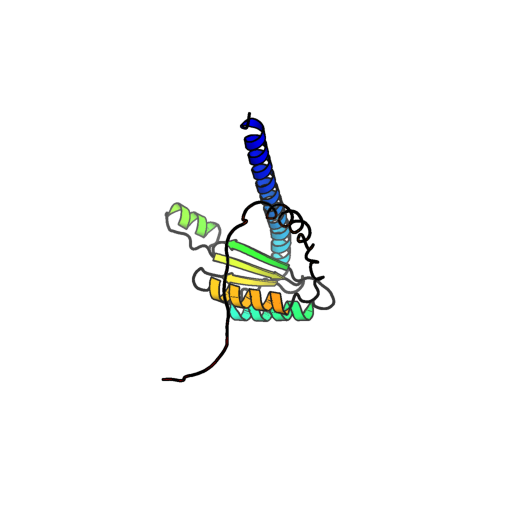HHHHHHTSSS---EEEEEEEESS-HHHHHHHHHTTPPP-EEEEEEEE-SS-EEEEEE-TTTHHHHHHHHHHHHHHH---SPP--------SSSSSSSSSSSS-------------------

Sequence (177 aa):
MFSKAYFHKQKLQKKQVHDDFMWNESFNNYLGNVSNSLSDKLGNVRLQLDPFLNELASMFEHTTEKGSVWVTLKHSSDKSKVQRNKITTAGKELEYKCLVRATDGKKNISTLVGAKDHQRFQASYATILKARMTSLKKREKKDKRKTVDKKALNTAKAMDVDKKQTTSVEPSSTANP